Protein AF-A0AAW5NAY5-F1 (afdb_monomer_lite)

Sequence (308 aa):
MKKKIFYITAILAGATILTACSKDDLQENTLDAANSEIRFTGAIKKQSEILAATRSETLPNPDEYIVLNESNITFGTFYIWMDIEGNNSYFQQYDINHGEQGSLGVISENNSPGTPLNWKDKTSEHTFYAWTQPHVSNTAGSITGGVEMTQFPSQFGEQNNTPTNITFPQDITGTVTFGTNGETLLEQFIVTQKGPLTYDSWGQDVALYFERPISKITLEKVIHIDSNGVPDENIMSCTLDFPNMYKTATFKPANFGGNDPVLTGNEDSKGITWNWDKKITMLNQCMFSHFSLEMMAVLYRMIKDSLL

pLDDT: mean 72.67, std 21.47, range [28.2, 95.75]

Organism: NCBI:txid376804

Secondary structure (DSSP, 8-state):
--PPP-----------------TT--------STTPBPEEEEEEEPPPPS-------S---GGGEEEGGGSSS---PEEEEEEETTS--EEEEEEE-TTSTTEEEEPPBTTBPPPPPB-S-SSS-EEEEEEE--EEE-TTS-EEEEEEES---S-SS--SS---S--TTTT--EEEE-EEHHHH-GGG--EEEEEEE-HHHHTTEEEEEEB-SEEEEE-----EE-TTS-EE----EEEEEEEEEESEEEE-GGGTTSSS-SEEE-TTSEEEEEEEETT-GGGGEEEEEGGGHHHHHHHHHHHHHTT-

Foldseek 3Di:
DDDDDDDDDDDDDDDDDPPPVPPPPPDPPPPPLQFAFAKEAEKEFDDDPDDDDDDDPDDDDCVRIDGPLRDPDQLPKKKKWKDWVPDAIAIFIWHQDPPDGRITAGDDPPPHGAAGDGANHQPIWIKMKMKGWFFDADPVRHTDAAKAWPDDPPDHNPPPPDHPPDPPPVNTKIKHFWWFCVHHVLVSIKIFMDDRDGCNHPPRYDYTYIYRQKDKDFDQFDWDQDPVRDIDRPCFKDKDKDQAFARMWMARSVCHVHPDRRTHGDRVGGMYIQIAGNVDRSSRMTMGGPVCVVVVVVVVVVVVVVVD

Structure (mmCIF, N/CA/C/O backbone):
data_AF-A0AAW5NAY5-F1
#
_entry.id   AF-A0AAW5NAY5-F1
#
loop_
_atom_site.group_PDB
_atom_site.id
_atom_site.type_symbol
_atom_site.label_atom_id
_atom_site.label_alt_id
_atom_site.label_comp_id
_atom_site.label_asym_id
_atom_site.label_entity_id
_atom_site.label_seq_id
_atom_site.pdbx_PDB_ins_code
_atom_site.Cartn_x
_atom_site.Cartn_y
_atom_site.Cartn_z
_atom_site.occupancy
_atom_site.B_iso_or_equiv
_atom_site.auth_seq_id
_atom_site.auth_comp_id
_atom_site.auth_asym_id
_atom_site.auth_atom_id
_atom_site.pdbx_PDB_model_num
ATOM 1 N N . MET A 1 1 ? 37.921 -55.683 12.937 1.00 36.28 1 MET A N 1
ATOM 2 C CA . MET A 1 1 ? 36.663 -54.950 12.668 1.00 36.28 1 MET A CA 1
ATOM 3 C C . MET A 1 1 ? 35.795 -54.976 13.920 1.00 36.28 1 MET A C 1
ATOM 5 O O . MET A 1 1 ? 35.253 -56.021 14.252 1.00 36.28 1 MET A O 1
ATOM 9 N N . LYS A 1 2 ? 35.746 -53.872 14.677 1.00 29.91 2 LYS A N 1
ATOM 10 C CA . LYS A 1 2 ? 34.962 -53.757 15.917 1.00 29.91 2 LYS A CA 1
ATOM 11 C C . LYS A 1 2 ? 33.639 -53.053 15.601 1.00 29.91 2 LYS A C 1
ATOM 13 O O . LYS A 1 2 ? 33.650 -51.897 15.193 1.00 29.91 2 LYS A O 1
ATOM 18 N N . LYS A 1 3 ? 32.526 -53.773 15.763 1.00 34.16 3 LYS A N 1
ATOM 19 C CA . LYS A 1 3 ? 31.157 -53.245 15.687 1.00 34.16 3 LYS A CA 1
ATOM 20 C C . LYS A 1 3 ? 30.918 -52.330 16.892 1.00 34.16 3 LYS A C 1
ATOM 22 O O . LYS A 1 3 ? 31.146 -52.758 18.021 1.00 34.16 3 LYS A O 1
ATOM 27 N N . LYS A 1 4 ? 30.479 -51.091 16.660 1.00 36.62 4 LYS A N 1
ATOM 28 C CA . LYS A 1 4 ? 29.969 -50.213 17.719 1.00 36.62 4 LYS A CA 1
ATOM 29 C C . LYS A 1 4 ? 28.449 -50.357 17.789 1.00 36.62 4 LYS A C 1
ATOM 31 O O . LYS A 1 4 ? 27.745 -50.077 16.828 1.00 36.62 4 LYS A O 1
ATOM 36 N N . ILE A 1 5 ? 28.012 -50.856 18.935 1.00 41.31 5 ILE A N 1
ATOM 37 C CA . ILE A 1 5 ? 26.655 -50.837 19.485 1.00 41.31 5 ILE A CA 1
ATOM 38 C C . ILE A 1 5 ? 26.415 -49.439 20.063 1.00 41.31 5 ILE A C 1
ATOM 40 O O . ILE A 1 5 ? 27.336 -48.952 20.703 1.00 41.31 5 ILE A O 1
ATOM 44 N N . PHE A 1 6 ? 25.222 -48.852 19.896 1.00 32.66 6 PHE A N 1
ATOM 45 C CA . PHE A 1 6 ? 24.479 -48.166 20.972 1.00 32.66 6 PHE A CA 1
ATOM 46 C C . PHE A 1 6 ? 22.978 -48.018 20.609 1.00 32.66 6 PHE A C 1
ATOM 48 O O . PHE A 1 6 ? 22.623 -47.202 19.769 1.00 32.66 6 PHE A O 1
ATOM 55 N N . TYR A 1 7 ? 22.148 -48.885 21.221 1.00 33.47 7 TYR A N 1
ATOM 56 C CA . TYR A 1 7 ? 20.887 -48.604 21.953 1.00 33.47 7 TYR A CA 1
ATOM 57 C C . TYR A 1 7 ? 19.883 -47.599 21.328 1.00 33.47 7 TYR A C 1
ATOM 59 O O . TYR A 1 7 ? 20.160 -46.411 21.273 1.00 33.47 7 TYR A O 1
ATOM 67 N N . ILE A 1 8 ? 18.705 -47.981 20.801 1.00 35.94 8 ILE A N 1
ATOM 68 C CA . ILE A 1 8 ? 17.484 -48.476 21.492 1.00 35.94 8 ILE A CA 1
ATOM 69 C C . ILE A 1 8 ? 17.289 -47.806 22.863 1.00 35.94 8 ILE A C 1
ATOM 71 O O . ILE A 1 8 ? 18.015 -48.134 23.793 1.00 35.94 8 ILE A O 1
ATOM 75 N N . THR A 1 9 ? 16.308 -46.910 23.045 1.00 33.22 9 THR A N 1
ATOM 76 C CA . THR A 1 9 ? 14.927 -47.242 23.466 1.00 33.22 9 THR A CA 1
ATOM 77 C C . THR A 1 9 ? 14.045 -45.981 23.560 1.00 33.22 9 THR A C 1
ATOM 79 O O . THR A 1 9 ? 14.532 -44.938 23.978 1.00 33.22 9 THR A O 1
ATOM 82 N N . ALA A 1 10 ? 12.740 -46.178 23.306 1.00 30.67 10 ALA A N 1
ATOM 83 C CA . ALA A 1 10 ? 11.582 -45.537 23.955 1.00 30.67 10 ALA A CA 1
ATOM 84 C C . ALA A 1 10 ? 11.203 -44.086 23.571 1.00 30.67 10 ALA A C 1
ATOM 86 O O . ALA A 1 10 ? 12.052 -43.216 23.541 1.00 30.67 10 ALA A O 1
ATOM 87 N N . ILE A 1 11 ? 9.942 -43.706 23.330 1.00 36.31 11 ILE A N 1
ATOM 88 C CA . ILE A 1 11 ? 8.641 -44.388 23.387 1.00 36.31 11 ILE A CA 1
ATOM 89 C C . ILE A 1 11 ? 7.666 -43.632 22.466 1.00 36.31 11 ILE A C 1
ATOM 91 O O . ILE A 1 11 ? 7.667 -42.408 22.381 1.00 36.31 11 ILE A O 1
ATOM 95 N N . LEU A 1 12 ? 6.814 -44.416 21.817 1.00 36.59 12 LEU A N 1
ATOM 96 C CA . LEU A 1 12 ? 5.565 -44.044 21.172 1.00 36.59 12 LEU A CA 1
ATOM 97 C C . LEU A 1 12 ? 4.550 -43.563 22.234 1.00 36.59 12 LEU A C 1
ATOM 99 O O . LEU A 1 12 ? 4.067 -44.394 22.996 1.00 36.59 12 LEU A O 1
ATOM 103 N N . ALA A 1 13 ? 4.214 -42.272 22.294 1.00 30.33 13 ALA A N 1
ATOM 104 C CA . ALA A 1 13 ? 2.989 -41.768 22.934 1.00 30.33 13 ALA A CA 1
ATOM 105 C C . ALA A 1 13 ? 2.780 -40.282 22.599 1.00 30.33 13 ALA A C 1
ATOM 107 O O . ALA A 1 13 ? 3.694 -39.486 22.784 1.00 30.33 13 ALA A O 1
ATOM 108 N N . GLY A 1 14 ? 1.573 -39.910 22.165 1.00 30.84 14 GLY A N 1
ATOM 109 C CA . GLY A 1 14 ? 1.135 -38.510 22.154 1.00 30.84 14 GLY A CA 1
ATOM 110 C C . GLY A 1 14 ? 0.608 -37.999 20.820 1.00 30.84 14 GLY A C 1
ATOM 111 O O . GLY A 1 14 ? 1.133 -37.038 20.272 1.00 30.84 14 GLY A O 1
ATOM 112 N N . ALA A 1 15 ? -0.465 -38.612 20.322 1.00 35.59 15 ALA A N 1
ATOM 113 C CA . ALA A 1 15 ? -1.449 -37.859 19.558 1.00 35.59 15 ALA A CA 1
ATOM 114 C C . ALA A 1 15 ? -1.964 -36.678 20.410 1.00 35.59 15 ALA A C 1
ATOM 116 O O . ALA A 1 15 ? -2.045 -36.788 21.632 1.00 35.59 15 ALA A O 1
ATOM 117 N N . THR A 1 16 ? -2.329 -35.590 19.729 1.00 36.81 16 THR A N 1
ATOM 118 C CA . THR A 1 16 ? -3.144 -34.464 20.218 1.00 36.81 16 THR A CA 1
ATOM 119 C C . THR A 1 16 ? -2.622 -33.701 21.436 1.00 36.81 16 THR A C 1
ATOM 121 O O . THR A 1 16 ? -2.972 -34.013 22.568 1.00 36.81 16 THR A O 1
ATOM 124 N N . ILE A 1 17 ? -1.936 -32.586 21.177 1.00 39.19 17 ILE A N 1
ATOM 125 C CA . ILE A 1 17 ? -2.149 -31.360 21.955 1.00 39.19 17 ILE A CA 1
ATOM 126 C C . ILE A 1 17 ? -2.283 -30.197 20.961 1.00 39.19 17 ILE A C 1
ATOM 128 O O . ILE A 1 17 ? -1.417 -29.342 20.830 1.00 39.19 17 ILE A O 1
ATOM 132 N N . LEU A 1 18 ? -3.395 -30.192 20.220 1.00 32.34 18 LEU A N 1
ATOM 133 C CA . LEU A 1 18 ? -4.089 -28.931 19.992 1.00 32.34 18 LEU A CA 1
ATOM 134 C C . LEU A 1 18 ? -4.677 -28.588 21.361 1.00 32.34 18 LEU A C 1
ATOM 136 O O . LEU A 1 18 ? -5.711 -29.140 21.736 1.00 32.34 18 LEU A O 1
ATOM 140 N N . THR A 1 19 ? -4.005 -27.749 22.146 1.00 33.50 19 THR A N 1
ATOM 141 C CA . THR A 1 19 ? -4.721 -27.019 23.188 1.00 33.50 19 THR A CA 1
ATOM 142 C C . THR A 1 19 ? -5.665 -26.083 22.452 1.00 33.50 19 THR A C 1
ATOM 144 O O . THR A 1 19 ? -5.309 -24.969 22.079 1.00 33.50 19 THR A O 1
ATOM 147 N N . ALA A 1 20 ? -6.884 -26.564 22.219 1.00 30.84 20 ALA A N 1
ATOM 148 C CA . ALA A 1 20 ? -8.032 -25.699 22.361 1.00 30.84 20 ALA A CA 1
ATOM 149 C C . ALA A 1 20 ? -7.841 -24.986 23.704 1.00 30.84 20 ALA A C 1
ATOM 151 O O . ALA A 1 20 ? -7.797 -25.655 24.738 1.00 30.84 20 ALA A O 1
ATOM 152 N N . CYS A 1 21 ? -7.638 -23.666 23.692 1.00 33.28 21 CYS A N 1
ATOM 153 C CA . CYS A 1 21 ? -7.839 -22.885 24.903 1.00 33.28 21 CYS A CA 1
ATOM 154 C C . CYS A 1 21 ? -9.267 -23.188 25.353 1.00 33.28 21 CYS A C 1
ATOM 156 O O . CYS A 1 21 ? -10.236 -22.830 24.679 1.00 33.28 21 CYS A O 1
ATOM 158 N N . SER A 1 22 ? -9.380 -23.952 26.437 1.00 33.22 22 SER A N 1
ATOM 159 C CA . SER A 1 22 ? -10.634 -24.178 27.127 1.00 33.22 22 SER A CA 1
ATOM 160 C C . SER A 1 22 ? -11.213 -22.822 27.483 1.00 33.22 22 SER A C 1
ATOM 162 O O . SER A 1 22 ? -10.522 -21.947 28.003 1.00 33.22 22 SER A O 1
ATOM 164 N N . LYS A 1 23 ? -12.504 -22.669 27.208 1.00 38.91 23 LYS A N 1
ATOM 165 C CA . LYS A 1 23 ? -13.304 -21.461 27.422 1.00 38.91 23 LYS A CA 1
ATOM 166 C C . LYS A 1 23 ? -13.457 -21.062 28.905 1.00 38.91 23 LYS A C 1
ATOM 168 O O . LYS A 1 23 ? -14.230 -20.160 29.193 1.00 38.91 23 LYS A O 1
ATOM 173 N N . ASP A 1 24 ? -12.706 -21.696 29.807 1.00 36.84 24 ASP A N 1
ATOM 174 C CA . ASP A 1 24 ? -12.907 -21.657 31.257 1.00 36.84 24 ASP A CA 1
ATOM 175 C C . ASP A 1 24 ? -11.695 -21.129 32.056 1.00 36.84 24 ASP A C 1
ATOM 177 O O . ASP A 1 24 ? -11.758 -21.103 33.280 1.00 36.84 24 ASP A O 1
ATOM 181 N N . ASP A 1 25 ? -10.627 -20.642 31.405 1.00 31.36 25 ASP A N 1
ATOM 182 C CA . ASP A 1 25 ? -9.489 -19.981 32.092 1.00 31.36 25 ASP A CA 1
ATOM 183 C C . ASP A 1 25 ? -9.481 -18.444 31.956 1.00 31.36 25 ASP A C 1
ATOM 185 O O . ASP A 1 25 ? -8.522 -17.771 32.341 1.00 31.36 25 ASP A O 1
ATOM 189 N N . LEU A 1 26 ? -10.577 -17.849 31.472 1.00 34.16 26 LEU A N 1
ATOM 190 C CA . LEU A 1 26 ? -10.802 -16.410 31.613 1.00 34.16 26 LEU A CA 1
ATOM 191 C C . LEU A 1 26 ? -11.217 -16.120 33.059 1.00 34.16 26 LEU A C 1
ATOM 193 O O . LEU A 1 26 ? -12.399 -15.982 33.368 1.00 34.16 26 LEU A O 1
ATOM 197 N N . GLN A 1 27 ? -10.235 -16.022 33.960 1.00 31.92 27 GLN A N 1
ATOM 198 C CA . GLN A 1 27 ? -10.435 -15.274 35.197 1.00 31.92 27 GLN A CA 1
ATOM 199 C C . GLN A 1 27 ? -10.966 -13.887 34.825 1.00 31.92 27 GLN A C 1
ATOM 201 O O . GLN A 1 27 ? -10.295 -13.128 34.121 1.00 31.92 27 GLN A O 1
ATOM 206 N N . GLU A 1 28 ? -12.174 -13.583 35.305 1.00 34.81 28 GLU A N 1
ATOM 207 C CA . GLU A 1 28 ? -12.784 -12.256 35.336 1.00 34.81 28 GLU A CA 1
ATOM 208 C C . GLU A 1 28 ? -11.864 -11.274 36.077 1.00 34.81 28 GLU A C 1
ATOM 210 O O . GLU A 1 28 ? -12.060 -10.946 37.242 1.00 34.81 28 GLU A O 1
ATOM 215 N N . ASN A 1 29 ? -10.850 -10.767 35.389 1.00 34.03 29 ASN A N 1
ATOM 216 C CA . ASN A 1 29 ? -10.389 -9.412 35.611 1.00 34.03 29 ASN A CA 1
ATOM 217 C C . ASN A 1 29 ? -11.131 -8.565 34.586 1.00 34.03 29 ASN A C 1
ATOM 219 O O . ASN A 1 29 ? -10.664 -8.362 33.468 1.00 34.03 29 ASN A O 1
ATOM 223 N N . THR A 1 30 ? -12.332 -8.120 34.955 1.00 39.25 30 THR A N 1
ATOM 224 C CA . THR A 1 30 ? -13.101 -7.120 34.213 1.00 39.25 30 THR A CA 1
ATOM 225 C C . THR A 1 30 ? -12.353 -5.785 34.245 1.00 39.25 30 THR A C 1
ATOM 227 O O . THR A 1 30 ? -12.698 -4.877 34.999 1.00 39.25 30 THR A O 1
ATOM 230 N N . LEU A 1 31 ? -11.301 -5.670 33.433 1.00 43.84 31 LEU A N 1
ATOM 231 C CA . LEU A 1 31 ? -11.027 -4.423 32.738 1.00 43.84 31 LEU A CA 1
ATOM 232 C C . LEU A 1 31 ? -12.245 -4.183 31.853 1.00 43.84 31 LEU A C 1
ATOM 234 O O . LEU A 1 31 ? -12.651 -5.069 31.098 1.00 43.84 31 LEU A O 1
ATOM 238 N N . ASP A 1 32 ? -12.879 -3.034 32.042 1.00 49.59 32 ASP A N 1
ATOM 239 C CA . ASP A 1 32 ? -14.022 -2.597 31.255 1.00 49.59 32 ASP A CA 1
ATOM 240 C C . ASP A 1 32 ? -13.646 -2.735 29.770 1.00 49.59 32 ASP A C 1
ATOM 242 O O . ASP A 1 32 ? -12.737 -2.068 29.284 1.00 49.59 32 ASP A O 1
ATOM 246 N N . ALA A 1 33 ? -14.228 -3.713 29.070 1.00 52.94 33 ALA A N 1
ATOM 247 C CA . ALA A 1 33 ? -13.820 -4.044 27.700 1.00 52.94 33 ALA A CA 1
ATOM 248 C C . ALA A 1 33 ? -14.196 -2.933 26.705 1.00 52.94 33 ALA A C 1
ATOM 250 O O . ALA A 1 33 ? -13.676 -2.896 25.589 1.00 52.94 33 ALA A O 1
ATOM 251 N N . ALA A 1 34 ? -15.078 -2.021 27.128 1.00 53.59 34 ALA A N 1
ATOM 252 C CA . ALA A 1 34 ? -15.247 -0.721 26.511 1.00 53.59 34 ALA A CA 1
ATOM 253 C C . ALA A 1 34 ? -13.931 0.056 26.666 1.00 53.59 34 ALA A C 1
ATOM 255 O O . ALA A 1 34 ? -13.563 0.435 27.776 1.00 53.59 34 ALA A O 1
ATOM 256 N N . ASN A 1 35 ? -13.237 0.301 25.552 1.00 64.62 35 ASN A N 1
ATOM 257 C CA . ASN A 1 35 ? -11.948 1.001 25.452 1.00 64.62 35 ASN A CA 1
ATOM 258 C C . ASN A 1 35 ? -10.681 0.151 25.649 1.00 64.62 35 ASN A C 1
ATOM 260 O O . ASN A 1 35 ? -9.623 0.706 25.945 1.00 64.62 35 ASN A O 1
ATOM 264 N N . SER A 1 36 ? -10.739 -1.170 25.460 1.00 82.81 36 SER A N 1
ATOM 265 C CA . SER A 1 36 ? -9.495 -1.953 25.394 1.00 82.81 36 SER A CA 1
ATOM 266 C C . SER A 1 36 ? -8.743 -1.722 24.076 1.00 82.81 36 SER A C 1
ATOM 268 O O . SER A 1 36 ? -9.361 -1.604 23.018 1.00 82.81 36 SER A O 1
ATOM 270 N N . GLU A 1 37 ? -7.412 -1.666 24.149 1.00 87.69 37 GLU A N 1
ATOM 271 C CA . GLU A 1 37 ? -6.525 -1.489 22.993 1.00 87.69 37 GLU A CA 1
ATOM 272 C C . GLU A 1 37 ? -6.646 -2.641 21.990 1.00 87.69 37 GLU A C 1
ATOM 274 O O . GLU A 1 37 ? -6.706 -3.816 22.367 1.00 87.69 37 GLU A O 1
ATOM 279 N N . ILE A 1 38 ? -6.643 -2.288 20.704 1.00 89.88 38 ILE A N 1
ATOM 280 C CA . ILE A 1 38 ? -6.546 -3.229 19.591 1.00 89.88 38 ILE A CA 1
ATOM 281 C C . ILE A 1 38 ? -5.070 -3.445 19.261 1.00 89.88 38 ILE A C 1
ATOM 283 O O . ILE A 1 38 ? -4.342 -2.499 18.962 1.00 89.88 38 ILE A O 1
ATOM 287 N N . ARG A 1 39 ? -4.637 -4.705 19.260 1.00 90.44 39 ARG A N 1
ATOM 288 C CA . ARG A 1 39 ? -3.270 -5.111 18.930 1.00 90.44 39 ARG A CA 1
ATOM 289 C C . ARG A 1 39 ? -3.213 -5.621 17.505 1.00 90.44 39 ARG A C 1
ATOM 291 O O . ARG A 1 39 ? -3.761 -6.676 17.189 1.00 90.44 39 ARG A O 1
ATOM 298 N N . PHE A 1 40 ? -2.540 -4.879 16.635 1.00 92.25 40 PHE A N 1
ATOM 299 C CA . PHE A 1 40 ? -2.409 -5.268 15.239 1.00 92.25 40 PHE A CA 1
ATOM 300 C C . PHE A 1 40 ? -1.151 -6.100 15.009 1.00 92.25 40 PHE A C 1
ATOM 302 O O . PHE A 1 40 ? -0.049 -5.729 15.410 1.00 92.25 40 PHE A O 1
ATOM 309 N N . THR A 1 41 ? -1.317 -7.202 14.287 1.00 91.44 41 THR A N 1
ATOM 310 C CA . THR A 1 41 ? -0.211 -7.944 13.675 1.00 91.44 41 THR A CA 1
ATOM 311 C C . THR A 1 41 ? -0.411 -7.970 12.172 1.00 91.44 41 THR A C 1
ATOM 313 O O . THR A 1 41 ? -1.544 -7.940 11.692 1.00 91.44 41 THR A O 1
ATOM 316 N N . GLY A 1 42 ? 0.674 -8.009 11.405 1.00 88.44 42 GLY A N 1
ATOM 317 C CA . GLY A 1 42 ? 0.601 -7.976 9.953 1.00 88.44 42 GLY A CA 1
ATOM 318 C C . GLY A 1 42 ? 1.433 -9.049 9.266 1.00 88.44 42 GLY A C 1
ATOM 319 O O . GLY A 1 42 ? 2.549 -9.380 9.678 1.00 88.44 42 GLY A O 1
ATOM 320 N N . ALA A 1 43 ? 0.909 -9.530 8.143 1.00 88.31 43 ALA A N 1
ATOM 321 C CA . ALA A 1 43 ? 1.625 -10.358 7.185 1.00 88.31 43 ALA A CA 1
ATOM 322 C C . ALA A 1 43 ? 1.283 -9.929 5.754 1.00 88.31 43 ALA A C 1
ATOM 324 O O . ALA A 1 43 ? 0.194 -9.424 5.493 1.00 88.31 43 ALA A O 1
ATOM 325 N N . ILE A 1 44 ? 2.199 -10.140 4.815 1.00 89.12 44 ILE A N 1
ATOM 326 C CA . ILE A 1 44 ? 2.042 -9.785 3.405 1.00 89.12 44 ILE A CA 1
ATOM 327 C C . ILE A 1 44 ? 2.038 -11.026 2.521 1.00 89.12 44 ILE A C 1
ATOM 329 O O . ILE A 1 44 ? 2.850 -11.934 2.698 1.00 89.12 44 ILE A O 1
ATOM 333 N N . LYS A 1 45 ? 1.141 -11.054 1.537 1.00 87.75 45 LYS A N 1
ATOM 334 C CA . LYS A 1 45 ? 1.064 -12.136 0.558 1.00 87.75 45 LYS A CA 1
ATOM 335 C C . LYS A 1 45 ? 2.348 -12.223 -0.270 1.00 87.75 45 LYS A C 1
ATOM 337 O O . LYS A 1 45 ? 2.845 -11.215 -0.792 1.00 87.75 45 LYS A O 1
ATOM 342 N N . LYS A 1 46 ? 2.874 -13.438 -0.414 1.00 81.50 46 LYS A N 1
ATOM 343 C CA . LYS A 1 46 ? 4.004 -13.769 -1.286 1.00 81.50 46 LYS A CA 1
ATOM 344 C C . LYS A 1 46 ? 3.648 -13.399 -2.724 1.00 81.50 46 LYS A C 1
ATOM 346 O O . LYS A 1 46 ? 2.547 -13.671 -3.199 1.00 81.50 46 LYS A O 1
ATOM 351 N N . GLN A 1 47 ? 4.586 -12.770 -3.428 1.00 66.62 47 GLN A N 1
ATOM 352 C CA . GLN A 1 47 ? 4.420 -12.516 -4.856 1.00 66.62 47 GLN A CA 1
ATOM 353 C C . GLN A 1 47 ? 4.459 -13.861 -5.585 1.00 66.62 47 GLN A C 1
ATOM 355 O O . GLN A 1 47 ? 5.447 -14.585 -5.495 1.00 66.62 47 GLN A O 1
ATOM 360 N N . SER A 1 48 ? 3.375 -14.209 -6.274 1.00 55.91 48 SER A N 1
ATOM 361 C CA . SER A 1 48 ? 3.376 -15.343 -7.196 1.00 55.91 48 SER A CA 1
ATOM 362 C C . SER A 1 48 ? 3.928 -14.862 -8.536 1.00 55.91 48 SER A C 1
ATOM 364 O O . SER A 1 48 ? 3.377 -13.934 -9.129 1.00 55.91 48 SER A O 1
ATOM 366 N N . GLU A 1 49 ? 5.017 -15.467 -9.012 1.00 46.03 49 GLU A N 1
ATOM 367 C CA . GLU A 1 49 ? 5.399 -15.380 -10.425 1.00 46.03 49 GLU A CA 1
ATOM 368 C C . GLU A 1 49 ? 4.212 -15.911 -11.244 1.00 46.03 49 GLU A C 1
ATOM 370 O O . GLU A 1 49 ? 3.647 -16.949 -10.907 1.00 46.03 49 GLU A O 1
ATOM 375 N N . ILE A 1 50 ? 3.743 -15.159 -12.241 1.00 39.62 50 ILE A N 1
ATOM 376 C CA . ILE A 1 50 ? 2.440 -15.384 -12.886 1.00 39.62 50 ILE A CA 1
ATOM 377 C C . ILE A 1 50 ? 2.273 -16.842 -13.357 1.00 39.62 50 ILE A C 1
ATOM 379 O O . ILE A 1 50 ? 2.822 -17.252 -14.376 1.00 39.62 50 ILE A O 1
ATOM 383 N N . LEU A 1 51 ? 1.384 -17.575 -12.691 1.00 32.41 51 LEU A N 1
ATOM 384 C CA . LEU A 1 51 ? 0.404 -18.434 -13.344 1.00 32.41 51 LEU A CA 1
ATOM 385 C C . LEU A 1 51 ? -0.952 -17.884 -12.913 1.00 32.41 51 LEU A C 1
ATOM 387 O O . LEU A 1 51 ? -1.222 -17.788 -11.719 1.00 32.41 51 LEU A O 1
ATOM 391 N N . ALA A 1 52 ? -1.753 -17.436 -13.880 1.00 32.94 52 ALA A N 1
ATOM 392 C CA . ALA A 1 52 ? -3.071 -16.857 -13.649 1.00 32.94 52 ALA A CA 1
ATOM 393 C C . ALA A 1 52 ? -3.873 -17.721 -12.661 1.00 32.94 52 ALA A C 1
ATOM 395 O O . ALA A 1 52 ? -4.242 -18.850 -12.983 1.00 32.94 52 ALA A O 1
ATOM 396 N N . ALA A 1 53 ? -4.112 -17.200 -11.458 1.00 29.12 53 ALA A N 1
ATOM 397 C CA . ALA A 1 53 ? -4.855 -17.894 -10.422 1.00 29.12 53 ALA A CA 1
ATOM 398 C C . ALA A 1 53 ? -5.981 -16.993 -9.915 1.00 29.12 53 ALA A C 1
ATOM 400 O O . ALA A 1 53 ? -5.772 -15.903 -9.385 1.00 29.12 53 ALA A O 1
ATOM 401 N N . THR A 1 54 ? -7.192 -17.485 -10.141 1.00 28.20 54 THR A N 1
ATOM 402 C CA . THR A 1 54 ? -8.471 -17.018 -9.616 1.00 28.20 54 THR A CA 1
ATOM 403 C C . THR A 1 54 ? -8.456 -16.913 -8.090 1.00 28.20 54 THR A C 1
ATOM 405 O O . THR A 1 54 ? -7.996 -17.821 -7.399 1.00 28.20 54 THR A O 1
ATOM 408 N N . ARG A 1 55 ? -9.001 -15.805 -7.579 1.00 36.47 55 ARG A N 1
ATOM 409 C CA . ARG A 1 55 ? -9.206 -15.509 -6.154 1.00 36.47 55 ARG A CA 1
ATOM 410 C C . ARG A 1 55 ? -10.128 -16.578 -5.533 1.00 36.47 55 ARG A C 1
ATOM 412 O O . ARG A 1 55 ? -11.229 -16.780 -6.035 1.00 36.47 55 ARG A O 1
ATOM 419 N N . SER A 1 56 ? -9.678 -17.264 -4.479 1.00 34.00 56 SER A N 1
ATOM 420 C CA . SER A 1 56 ? -10.480 -18.217 -3.690 1.00 34.00 56 SER A CA 1
ATOM 421 C C . SER A 1 56 ? -10.801 -17.612 -2.323 1.00 34.00 56 SER A C 1
ATOM 423 O O . SER A 1 56 ? -9.892 -17.166 -1.626 1.00 34.00 56 SER A O 1
ATOM 425 N N . GLU A 1 57 ? -12.079 -17.612 -1.937 1.00 35.59 57 GLU A N 1
ATOM 426 C CA . GLU A 1 57 ? -12.609 -17.129 -0.648 1.00 35.59 57 GLU A CA 1
ATOM 427 C C . GLU A 1 57 ? -12.439 -18.158 0.485 1.00 35.59 57 GLU A C 1
ATOM 429 O O . GLU A 1 57 ? -13.371 -18.508 1.207 1.00 35.59 57 GLU A O 1
ATOM 434 N N . THR A 1 58 ? -11.232 -18.684 0.650 1.00 40.09 58 THR A N 1
ATOM 435 C CA . THR A 1 58 ? -10.889 -19.563 1.775 1.00 40.09 58 THR A CA 1
ATOM 436 C C . THR A 1 58 ? -9.862 -18.871 2.655 1.00 40.09 58 THR A C 1
ATOM 438 O O . THR A 1 58 ? -9.039 -18.116 2.140 1.00 40.09 58 THR A O 1
ATOM 441 N N . LEU A 1 59 ? -9.927 -19.113 3.973 1.00 47.94 59 LEU A N 1
ATOM 442 C CA . LEU A 1 59 ? -8.968 -18.615 4.969 1.00 47.94 59 LEU A CA 1
ATOM 443 C C . LEU A 1 59 ? -7.540 -18.587 4.391 1.00 47.94 59 LEU A C 1
ATOM 445 O O . LEU A 1 59 ? -7.139 -19.587 3.787 1.00 47.94 59 LEU A O 1
ATOM 449 N N . PRO A 1 60 ? -6.790 -17.478 4.550 1.00 56.97 60 PRO A N 1
ATOM 450 C CA . PRO A 1 60 ? -5.478 -17.335 3.937 1.00 56.97 60 PRO A CA 1
ATOM 451 C C . PRO A 1 60 ? -4.590 -18.504 4.356 1.00 56.97 60 PRO A C 1
ATOM 453 O O . PRO A 1 60 ? -4.389 -18.744 5.548 1.00 56.97 60 PRO A O 1
ATOM 456 N N . ASN A 1 61 ? -4.087 -19.253 3.374 1.00 63.53 61 ASN A N 1
ATOM 457 C CA . ASN A 1 61 ? -3.126 -20.312 3.630 1.00 63.53 61 ASN A CA 1
ATOM 458 C C . ASN A 1 61 ? -1.862 -19.654 4.212 1.00 63.53 61 ASN A C 1
ATOM 460 O O . ASN A 1 61 ? -1.265 -18.823 3.526 1.00 63.53 61 ASN A O 1
ATOM 464 N N . PRO A 1 62 ? -1.443 -19.970 5.451 1.00 61.50 62 PRO A N 1
ATOM 465 C CA . PRO A 1 62 ? -0.301 -19.309 6.082 1.00 61.50 62 PRO A CA 1
ATOM 466 C C . PRO A 1 62 ? 0.990 -19.447 5.263 1.00 61.50 62 PRO A C 1
ATOM 468 O O . PRO A 1 62 ? 1.821 -18.543 5.280 1.00 61.50 62 PRO A O 1
ATOM 471 N N . ASP A 1 63 ? 1.120 -20.509 4.462 1.00 73.00 63 ASP A N 1
ATOM 472 C CA . ASP A 1 63 ? 2.263 -20.710 3.568 1.00 73.00 63 ASP A CA 1
ATOM 473 C C . ASP A 1 63 ? 2.330 -19.688 2.420 1.00 73.00 63 ASP A C 1
ATOM 475 O O . ASP A 1 63 ? 3.378 -19.542 1.787 1.00 73.00 63 ASP A O 1
ATOM 479 N N . GLU A 1 64 ? 1.254 -18.948 2.149 1.00 81.25 64 GLU A N 1
ATOM 480 C CA . GLU A 1 64 ? 1.197 -17.897 1.126 1.00 81.25 64 GLU A CA 1
ATOM 481 C C . GLU A 1 64 ? 1.603 -16.519 1.654 1.00 81.25 64 GLU A C 1
ATOM 483 O O . GLU A 1 64 ? 1.701 -15.581 0.866 1.00 81.25 64 GLU A O 1
ATOM 488 N N . TYR A 1 65 ? 1.873 -16.375 2.953 1.00 83.25 65 TYR A N 1
ATOM 489 C CA . TYR A 1 65 ? 2.177 -15.088 3.576 1.00 83.25 65 TYR A CA 1
ATOM 490 C C . TYR A 1 65 ? 3.574 -15.074 4.207 1.00 83.25 65 TYR A C 1
ATOM 492 O O . TYR A 1 65 ? 4.151 -16.108 4.540 1.00 83.25 65 TYR A O 1
ATOM 500 N N . ILE A 1 66 ? 4.146 -13.878 4.317 1.00 84.19 66 ILE A N 1
ATOM 501 C CA . ILE A 1 66 ? 5.384 -13.589 5.047 1.00 84.19 66 ILE A CA 1
ATOM 502 C C . ILE A 1 66 ? 5.021 -12.574 6.126 1.00 84.19 66 ILE A C 1
ATOM 504 O O . ILE A 1 66 ? 4.382 -11.565 5.825 1.00 84.19 66 ILE A O 1
ATOM 508 N N . VAL A 1 67 ? 5.401 -12.824 7.375 1.00 86.56 67 VAL A N 1
ATOM 509 C CA . VAL A 1 67 ? 5.175 -11.869 8.469 1.00 86.56 67 VAL A CA 1
ATOM 510 C C . VAL A 1 67 ? 5.948 -10.577 8.176 1.00 86.56 67 VAL A C 1
ATOM 512 O O . VAL A 1 67 ? 7.057 -10.629 7.646 1.00 86.56 67 VAL A O 1
ATOM 515 N N . LEU A 1 68 ? 5.379 -9.403 8.475 1.00 85.50 68 LEU A N 1
ATOM 516 C CA . LEU A 1 68 ? 5.945 -8.120 8.021 1.00 85.50 68 LEU A CA 1
ATOM 517 C C . LEU A 1 68 ? 7.420 -7.917 8.408 1.00 85.50 68 LEU A C 1
ATOM 519 O O . LEU A 1 68 ? 8.196 -7.422 7.596 1.00 85.50 68 LEU A O 1
ATOM 523 N N . ASN A 1 69 ? 7.820 -8.338 9.609 1.00 82.31 69 ASN A N 1
ATOM 524 C CA . ASN A 1 69 ? 9.193 -8.204 10.106 1.00 82.31 69 ASN A CA 1
ATOM 525 C C . ASN A 1 69 ? 10.180 -9.250 9.542 1.00 82.31 69 ASN A C 1
ATOM 527 O O . ASN A 1 69 ? 11.384 -9.117 9.745 1.00 82.31 69 ASN A O 1
ATOM 531 N N . GLU A 1 70 ? 9.688 -10.271 8.838 1.00 84.00 70 GLU A N 1
ATOM 532 C CA . GLU A 1 70 ? 10.495 -11.265 8.117 1.00 84.00 70 GLU A CA 1
ATOM 533 C C . GLU A 1 70 ? 10.693 -10.885 6.639 1.00 84.00 70 GLU A C 1
ATOM 535 O O . GLU A 1 70 ? 11.474 -11.515 5.922 1.00 84.00 70 GLU A O 1
ATOM 540 N N . SER A 1 71 ? 9.999 -9.847 6.161 1.00 80.44 71 SER A N 1
ATOM 541 C CA . SER A 1 71 ? 10.189 -9.312 4.816 1.00 80.44 71 SER A CA 1
ATOM 542 C C . SER A 1 71 ? 11.507 -8.541 4.703 1.00 80.44 71 SER A C 1
ATOM 544 O O . SER A 1 71 ? 11.945 -7.866 5.629 1.00 80.44 71 SER A O 1
ATOM 546 N N . ASN A 1 72 ? 12.122 -8.575 3.522 1.00 81.81 72 ASN A N 1
ATOM 547 C CA . ASN A 1 72 ? 13.281 -7.748 3.181 1.00 81.81 72 ASN A CA 1
ATOM 548 C C . ASN A 1 72 ? 12.905 -6.320 2.734 1.00 81.81 72 ASN A C 1
ATOM 550 O O . ASN A 1 72 ? 13.776 -5.580 2.279 1.00 81.81 72 ASN A O 1
ATOM 554 N N . ILE A 1 73 ? 11.625 -5.948 2.815 1.00 83.75 73 ILE A N 1
ATOM 555 C CA . ILE A 1 73 ? 11.099 -4.651 2.385 1.00 83.75 73 ILE A CA 1
ATOM 556 C C . ILE A 1 73 ? 10.758 -3.813 3.617 1.00 83.75 73 ILE A C 1
ATOM 558 O O . ILE A 1 73 ? 10.024 -4.252 4.498 1.00 83.75 73 ILE A O 1
ATOM 562 N N . THR A 1 74 ? 11.244 -2.575 3.648 1.00 88.88 74 THR A N 1
ATOM 563 C CA . THR A 1 74 ? 10.812 -1.569 4.624 1.00 88.88 74 THR A CA 1
ATOM 564 C C . THR A 1 74 ? 9.532 -0.911 4.123 1.00 88.88 74 THR A C 1
ATOM 566 O O . THR A 1 74 ? 9.570 -0.173 3.146 1.00 88.88 74 THR A O 1
ATOM 569 N N . PHE A 1 75 ? 8.404 -1.190 4.772 1.00 90.00 75 PHE A N 1
ATOM 570 C CA . PHE A 1 75 ? 7.084 -0.706 4.346 1.00 90.00 75 PHE A CA 1
ATOM 571 C C . PHE A 1 75 ? 6.758 0.728 4.794 1.00 90.00 75 PHE A C 1
ATOM 573 O O . PHE A 1 75 ? 5.862 1.352 4.226 1.00 90.00 75 PHE A O 1
ATOM 580 N N . GLY A 1 76 ? 7.491 1.253 5.779 1.00 91.38 76 GLY A N 1
ATOM 581 C CA . GLY A 1 76 ? 7.239 2.569 6.362 1.00 91.38 76 GLY A CA 1
ATOM 582 C C . GLY A 1 76 ? 5.946 2.601 7.179 1.00 91.38 76 GLY A C 1
ATOM 583 O O . GLY A 1 76 ? 5.564 1.610 7.795 1.00 91.38 76 GLY A O 1
ATOM 584 N N . THR A 1 77 ? 5.271 3.750 7.176 1.00 93.25 77 THR A N 1
ATOM 585 C CA . THR A 1 77 ? 4.063 3.981 7.975 1.00 93.25 77 THR A CA 1
ATOM 586 C C . THR A 1 77 ? 2.849 3.228 7.436 1.00 93.25 77 THR A C 1
ATOM 588 O O . THR A 1 77 ? 2.484 3.343 6.262 1.00 93.25 77 THR A O 1
ATOM 591 N N . PHE A 1 78 ? 2.172 2.530 8.342 1.00 94.25 78 PHE A N 1
ATOM 592 C CA . PHE A 1 78 ? 0.875 1.903 8.141 1.00 94.25 78 PHE A CA 1
ATOM 593 C C . PHE A 1 78 ? -0.216 2.852 8.614 1.00 94.25 78 PHE A C 1
ATOM 595 O O . PHE A 1 78 ? -0.246 3.276 9.765 1.00 94.25 78 PHE A O 1
ATOM 602 N N . TYR A 1 79 ? -1.143 3.164 7.728 1.00 92.38 79 TYR A N 1
ATOM 603 C CA . TYR A 1 79 ? -2.311 3.974 8.020 1.00 92.38 79 TYR A CA 1
ATOM 604 C C . TYR A 1 79 ? -3.485 3.035 8.230 1.00 92.38 79 TYR A C 1
ATOM 606 O O . TYR A 1 79 ? -3.816 2.288 7.313 1.00 92.38 79 TYR A O 1
ATOM 614 N N . ILE A 1 80 ? -4.089 3.047 9.416 1.00 92.56 80 ILE A N 1
ATOM 615 C CA . ILE A 1 80 ? -5.204 2.167 9.768 1.00 92.56 80 ILE A CA 1
ATOM 616 C C . ILE A 1 80 ? -6.434 3.019 10.051 1.00 92.56 80 ILE A C 1
ATOM 618 O O . ILE A 1 80 ? -6.457 3.831 10.978 1.00 92.56 80 ILE A O 1
ATOM 622 N N . TRP A 1 81 ? -7.465 2.803 9.245 1.00 89.25 81 TRP A N 1
ATOM 623 C CA . TRP A 1 81 ? -8.802 3.331 9.448 1.00 89.25 81 TRP A CA 1
ATOM 624 C C . TRP A 1 81 ? -9.697 2.253 10.046 1.00 89.25 81 TRP A C 1
ATOM 626 O O . TRP A 1 81 ? -9.736 1.129 9.552 1.00 89.25 81 TRP A O 1
ATOM 636 N N . MET A 1 82 ? -10.398 2.605 11.115 1.00 89.06 82 MET A N 1
ATOM 637 C CA . MET A 1 82 ? -11.349 1.757 11.815 1.00 89.06 82 MET A CA 1
ATOM 638 C C . MET A 1 82 ? -12.744 2.331 11.630 1.00 89.06 82 MET A C 1
ATOM 640 O O . MET A 1 82 ? -13.068 3.371 12.203 1.00 89.06 82 MET A O 1
ATOM 644 N N . ASP A 1 83 ? -13.557 1.628 10.857 1.00 87.25 83 ASP A N 1
ATOM 6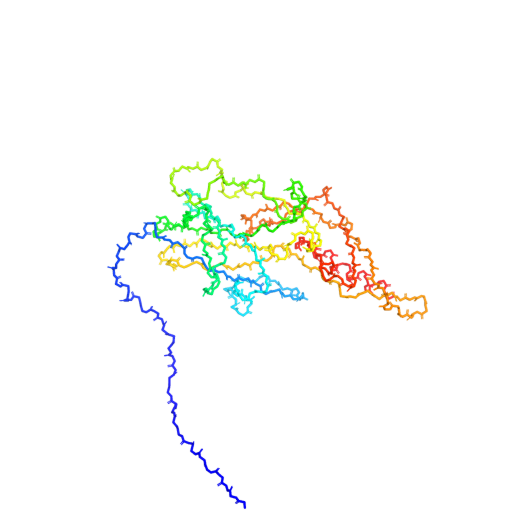45 C CA . ASP A 1 83 ? -14.990 1.840 10.786 1.00 87.25 83 ASP A CA 1
ATOM 646 C C . ASP A 1 83 ? -15.695 1.158 11.942 1.00 87.25 83 ASP A C 1
ATOM 648 O O . ASP A 1 83 ? -15.312 0.050 12.325 1.00 87.25 83 ASP A O 1
ATOM 652 N N . ILE A 1 84 ? -16.763 1.773 12.432 1.00 87.62 84 ILE A N 1
ATOM 653 C CA . ILE A 1 84 ? -17.661 1.148 13.397 1.00 87.62 84 ILE A CA 1
ATOM 654 C C . ILE A 1 84 ? -19.071 1.265 12.850 1.00 87.62 84 ILE A C 1
ATOM 656 O O . ILE A 1 84 ? -19.557 2.378 12.637 1.00 87.62 84 ILE A O 1
ATOM 660 N N . GLU A 1 85 ? -19.748 0.135 12.664 1.00 84.25 85 GLU A N 1
ATOM 661 C CA . GLU A 1 85 ? -21.082 0.133 12.070 1.00 84.25 85 GLU A CA 1
ATOM 662 C C . GLU A 1 85 ? -22.036 1.066 12.843 1.00 84.25 85 GLU A C 1
ATOM 664 O O . GLU A 1 85 ? -22.159 1.014 14.074 1.00 84.25 85 GLU A O 1
ATOM 669 N N . GLY A 1 86 ? -22.681 1.982 12.111 1.00 77.56 86 GLY A N 1
ATOM 670 C CA . GLY A 1 86 ? -23.625 2.956 12.664 1.00 77.56 86 GLY A CA 1
ATOM 671 C C . GLY A 1 86 ? -23.011 3.996 13.610 1.00 77.56 86 GLY A C 1
ATOM 672 O O . GLY A 1 86 ? -23.744 4.596 14.397 1.00 77.56 86 GLY A O 1
ATOM 673 N N . ASN A 1 87 ? -21.688 4.189 13.591 1.00 77.81 87 ASN A N 1
ATOM 674 C CA . ASN A 1 87 ? -20.956 5.040 14.531 1.00 77.81 87 ASN A CA 1
ATOM 675 C C . ASN A 1 87 ? -19.829 5.839 13.861 1.00 77.81 87 ASN A C 1
ATOM 677 O O . ASN A 1 87 ? -19.663 5.818 12.648 1.00 77.81 87 ASN A O 1
ATOM 681 N N . ASN A 1 88 ? -19.079 6.590 14.676 1.00 77.25 88 ASN A N 1
ATOM 682 C CA . ASN A 1 88 ? -17.894 7.312 14.225 1.00 77.25 88 ASN A CA 1
ATOM 683 C C . ASN A 1 88 ? -16.764 6.342 13.871 1.00 77.25 88 ASN A C 1
ATOM 685 O O . ASN A 1 88 ? -16.556 5.337 14.554 1.00 77.25 88 ASN A O 1
ATOM 689 N N . SER A 1 89 ? -15.986 6.726 12.869 1.00 79.12 89 SER A N 1
ATOM 690 C CA . SER A 1 89 ? -14.788 6.017 12.442 1.00 79.12 89 SER A CA 1
ATOM 691 C C . SER A 1 89 ? -13.534 6.749 12.931 1.00 79.12 89 SER A C 1
ATOM 693 O O . SER A 1 89 ? -13.544 7.964 13.143 1.00 79.12 89 SER A O 1
ATOM 695 N N . TYR A 1 90 ? -12.438 6.016 13.100 1.00 84.12 90 TYR A N 1
ATOM 696 C CA . TYR A 1 90 ? -11.205 6.528 13.699 1.00 84.12 90 TYR A CA 1
ATOM 697 C C . TYR A 1 90 ? -9.987 6.176 12.850 1.00 84.12 90 TYR A C 1
ATOM 699 O O . TYR A 1 90 ? -9.994 5.191 12.116 1.00 84.12 90 TYR A O 1
ATOM 707 N N . PHE A 1 91 ? -8.930 6.980 12.947 1.00 85.88 91 PHE A N 1
ATOM 708 C CA . PHE A 1 91 ? -7.745 6.842 12.105 1.00 85.88 91 PHE A CA 1
ATOM 709 C C . PHE A 1 91 ? -6.466 6.960 12.921 1.00 85.88 91 PHE A C 1
ATOM 711 O O . PHE A 1 91 ? -6.367 7.832 13.784 1.00 85.88 91 PHE A O 1
ATOM 718 N N . GLN A 1 92 ? -5.490 6.094 12.657 1.00 89.00 92 GLN A N 1
ATOM 719 C CA . GLN A 1 92 ? -4.207 6.111 13.352 1.00 89.00 92 GLN A CA 1
ATOM 720 C C . GLN A 1 92 ? -3.078 5.559 12.472 1.00 89.00 92 GLN A C 1
ATOM 722 O O . GLN A 1 92 ? -3.300 4.756 11.564 1.00 89.00 92 GLN A O 1
ATOM 727 N N . GLN A 1 93 ? -1.863 6.016 12.751 1.00 91.19 93 GLN A N 1
ATOM 728 C CA . GLN A 1 93 ? -0.618 5.612 12.129 1.00 91.19 93 GLN A CA 1
ATOM 729 C C . GLN A 1 93 ? 0.148 4.633 13.016 1.00 91.19 93 GLN A C 1
ATOM 731 O O . GLN A 1 93 ? 0.291 4.825 14.226 1.00 91.19 93 GLN A O 1
ATOM 736 N N . TYR A 1 94 ? 0.683 3.604 12.378 1.00 93.06 94 TYR A N 1
ATOM 737 C CA . TYR A 1 94 ? 1.467 2.556 13.002 1.00 93.06 94 TYR A CA 1
ATOM 738 C C . TYR A 1 94 ? 2.772 2.337 12.237 1.00 93.06 94 TYR A C 1
ATOM 740 O O . TYR A 1 94 ? 2.875 2.648 11.050 1.00 93.06 94 TYR A O 1
ATOM 748 N N . ASP A 1 95 ? 3.757 1.770 12.916 1.00 92.31 95 ASP A N 1
ATOM 749 C CA . ASP A 1 95 ? 4.997 1.265 12.335 1.00 92.31 95 ASP A CA 1
ATOM 750 C C . ASP A 1 95 ? 5.272 -0.148 12.871 1.00 92.31 95 ASP A C 1
ATOM 752 O O . ASP A 1 95 ? 4.656 -0.596 13.841 1.00 92.31 95 ASP A O 1
ATOM 756 N N . ILE A 1 96 ? 6.174 -0.879 12.227 1.00 88.00 96 ILE A N 1
ATOM 757 C CA . ILE A 1 96 ? 6.565 -2.219 12.659 1.00 88.00 96 ILE A CA 1
ATOM 758 C C . ILE A 1 96 ? 7.319 -2.120 13.989 1.00 88.00 96 ILE A C 1
ATOM 760 O O . ILE A 1 96 ? 8.376 -1.496 14.087 1.00 88.00 96 ILE A O 1
ATOM 764 N N . ASN A 1 97 ? 6.828 -2.825 15.007 1.00 82.62 97 ASN A N 1
ATOM 765 C CA . ASN A 1 97 ? 7.553 -3.007 16.258 1.00 82.62 97 ASN A CA 1
ATOM 766 C C . ASN A 1 97 ? 8.701 -4.001 16.049 1.00 82.62 97 ASN A C 1
ATOM 768 O O . ASN A 1 97 ? 8.516 -5.222 16.003 1.00 82.62 97 ASN A O 1
ATOM 772 N N . HIS A 1 98 ? 9.921 -3.476 15.935 1.00 64.06 98 HIS A N 1
ATOM 773 C CA . HIS A 1 98 ? 11.136 -4.276 15.803 1.00 64.06 98 HIS A CA 1
ATOM 774 C C . HIS A 1 98 ? 11.421 -5.065 17.095 1.00 64.06 98 HIS A C 1
ATOM 776 O O . HIS A 1 98 ? 12.069 -4.574 18.015 1.00 64.06 98 HIS A O 1
ATOM 782 N N . GLY A 1 99 ? 10.932 -6.303 17.163 1.00 63.53 99 GLY A N 1
ATOM 783 C CA . GLY A 1 99 ? 11.136 -7.206 18.303 1.00 63.53 99 GLY A CA 1
ATOM 784 C C . GLY A 1 99 ? 10.034 -8.251 18.473 1.00 63.53 99 GLY A C 1
ATOM 785 O O . GLY A 1 99 ? 10.272 -9.296 19.071 1.00 63.53 99 GLY A O 1
ATOM 786 N N . GLU A 1 100 ? 8.861 -8.010 17.887 1.00 70.25 100 GLU A N 1
ATOM 787 C CA . GLU A 1 100 ? 7.692 -8.887 17.973 1.00 70.25 100 GLU A CA 1
ATOM 788 C C . GLU A 1 100 ? 7.226 -9.289 16.565 1.00 70.25 100 GLU A C 1
ATOM 790 O O . GLU A 1 100 ? 7.336 -8.506 15.621 1.00 70.25 100 GLU A O 1
ATOM 795 N N . GLN A 1 101 ? 6.745 -10.526 16.394 1.00 76.75 101 GLN A N 1
ATOM 796 C CA . GLN A 1 101 ? 6.401 -11.119 15.091 1.00 76.75 101 GLN A CA 1
ATOM 797 C C . GLN A 1 101 ? 5.293 -10.349 14.354 1.00 76.75 101 GLN A C 1
ATOM 799 O O . GLN A 1 101 ? 4.110 -10.603 14.548 1.00 76.75 101 GLN A O 1
ATOM 804 N N . GLY A 1 102 ? 5.688 -9.404 13.496 1.00 76.88 102 GLY A N 1
ATOM 805 C CA . GLY A 1 102 ? 4.777 -8.604 12.670 1.00 76.88 102 GLY A CA 1
ATOM 806 C C . GLY A 1 102 ? 3.884 -7.640 13.452 1.00 76.88 102 GLY A C 1
ATOM 807 O O . GLY A 1 102 ? 2.929 -7.127 12.877 1.00 76.88 102 GLY A O 1
ATOM 808 N N . SER A 1 103 ? 4.171 -7.418 14.737 1.00 88.31 103 SER A N 1
ATOM 809 C CA . SER A 1 103 ? 3.445 -6.491 15.613 1.00 88.31 103 SER A CA 1
ATOM 810 C C . SER A 1 103 ? 3.566 -5.062 15.087 1.00 88.31 103 SER A C 1
ATOM 812 O O . SER A 1 103 ? 4.644 -4.644 14.653 1.00 88.31 103 SER A O 1
ATOM 814 N N . LEU A 1 104 ? 2.461 -4.322 15.112 1.00 90.69 104 LEU A N 1
ATOM 815 C CA . LEU A 1 104 ? 2.405 -2.918 14.725 1.00 90.69 104 LEU A CA 1
ATOM 816 C C . LEU A 1 104 ? 2.204 -2.054 15.971 1.00 90.69 104 LEU A C 1
ATOM 818 O O . LEU A 1 104 ? 1.260 -2.260 16.732 1.00 90.69 104 LEU A O 1
ATOM 822 N N . GLY A 1 105 ? 3.082 -1.073 16.165 1.00 89.94 105 GLY A N 1
ATOM 823 C CA . GLY A 1 105 ? 3.017 -0.109 17.260 1.00 89.94 105 GLY A CA 1
ATOM 824 C C . GLY A 1 105 ? 2.618 1.271 16.768 1.00 89.94 105 GLY A C 1
ATOM 825 O O . GLY A 1 105 ? 2.955 1.659 15.652 1.00 89.94 105 GLY A O 1
ATOM 826 N N . VAL A 1 106 ? 1.896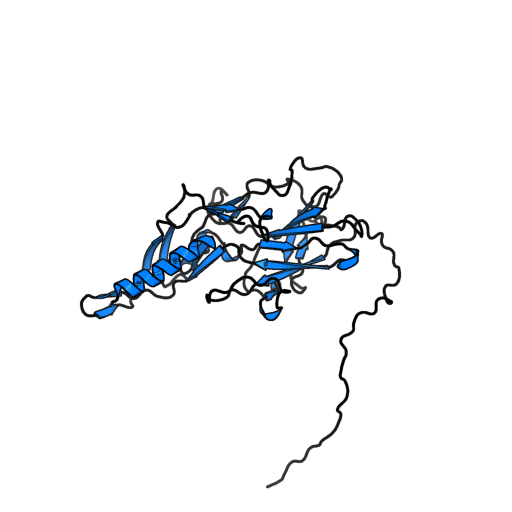 2.020 17.598 1.00 90.12 106 VAL A N 1
ATOM 827 C CA . VAL A 1 106 ? 1.487 3.389 17.265 1.00 90.12 106 VAL A CA 1
ATOM 828 C C . VAL A 1 106 ? 2.718 4.284 17.126 1.00 90.12 106 VAL A C 1
ATOM 830 O O . VAL A 1 106 ? 3.601 4.283 17.990 1.00 90.12 106 VAL A O 1
ATOM 833 N N . ILE A 1 107 ? 2.758 5.093 16.067 1.00 86.75 107 ILE A N 1
ATOM 834 C CA . ILE A 1 107 ? 3.825 6.082 15.897 1.00 86.75 107 ILE A CA 1
ATOM 835 C C . ILE A 1 107 ? 3.694 7.147 16.991 1.00 86.75 107 ILE A C 1
ATOM 837 O O . ILE A 1 107 ? 2.647 7.764 17.172 1.00 86.75 107 ILE A O 1
ATOM 841 N N . SER A 1 108 ? 4.773 7.346 17.746 1.00 77.12 108 SER A N 1
ATOM 842 C CA . SER A 1 108 ? 4.839 8.343 18.815 1.00 77.12 108 SER A CA 1
ATOM 843 C C . SER A 1 108 ? 5.507 9.615 18.300 1.00 77.12 108 SER A C 1
ATOM 845 O O . SER A 1 108 ? 6.650 9.574 17.844 1.00 77.12 108 SER A O 1
ATOM 847 N N . GLU A 1 109 ? 4.825 10.754 18.400 1.00 67.06 109 GLU A N 1
ATOM 848 C CA . GLU A 1 109 ? 5.388 12.059 18.047 1.00 67.06 109 GLU A CA 1
ATOM 849 C C . GLU A 1 109 ? 5.883 12.799 19.295 1.00 67.06 109 GLU A C 1
ATOM 851 O O . GLU A 1 109 ? 5.234 12.806 20.340 1.00 67.06 109 GLU A O 1
ATOM 856 N N . ASN A 1 110 ? 7.031 13.477 19.192 1.00 61.56 110 ASN A N 1
ATOM 857 C CA . ASN A 1 110 ? 7.523 14.417 20.212 1.00 61.56 110 ASN A CA 1
ATOM 858 C C . ASN A 1 110 ? 7.563 13.855 21.653 1.00 61.56 110 ASN A C 1
ATOM 860 O O . ASN A 1 110 ? 7.229 14.557 22.607 1.00 61.56 110 ASN A O 1
ATOM 864 N N . ASN A 1 111 ? 7.980 12.594 21.824 1.00 57.31 111 ASN A N 1
ATOM 865 C CA . ASN A 1 111 ? 8.020 11.880 23.113 1.00 57.31 111 ASN A CA 1
ATOM 866 C C . ASN A 1 111 ? 6.656 11.716 23.812 1.00 57.31 111 ASN A C 1
ATOM 868 O O . ASN A 1 111 ? 6.618 11.397 25.001 1.00 57.31 111 ASN A O 1
ATOM 872 N N . SER A 1 112 ? 5.549 11.922 23.099 1.00 59.12 112 SER A N 1
ATOM 873 C CA . SER A 1 112 ? 4.213 11.568 23.571 1.00 59.12 112 SER A CA 1
ATOM 874 C C . SER A 1 112 ? 3.799 10.246 22.927 1.00 59.12 112 SER A C 1
ATOM 876 O O . SER A 1 112 ? 3.897 10.126 21.703 1.00 59.12 112 SER A O 1
ATOM 878 N N . PRO A 1 113 ? 3.364 9.243 23.711 1.00 63.56 113 PRO A N 1
ATOM 879 C CA . PRO A 1 113 ? 2.847 8.013 23.135 1.00 63.56 113 PRO A CA 1
ATOM 880 C C . PRO A 1 113 ? 1.623 8.355 22.284 1.00 63.56 113 PRO A C 1
ATOM 882 O O . PRO A 1 113 ? 0.713 9.048 22.748 1.00 63.56 113 PRO A O 1
ATOM 885 N N . GLY A 1 114 ? 1.613 7.903 21.030 1.00 72.38 114 GLY A N 1
ATOM 886 C CA . GLY A 1 114 ? 0.414 8.007 20.207 1.00 72.38 114 GLY A CA 1
ATOM 887 C C . GLY A 1 114 ? -0.738 7.229 20.856 1.00 72.38 114 GLY A C 1
ATOM 888 O O . GLY A 1 114 ? -0.517 6.247 21.564 1.00 72.38 114 GLY A O 1
ATOM 889 N N . THR A 1 115 ? -1.977 7.678 20.656 1.00 82.81 115 THR A N 1
ATOM 890 C CA . THR A 1 115 ? -3.151 7.010 21.246 1.00 82.81 115 THR A CA 1
ATOM 891 C C . THR A 1 115 ? -3.577 5.833 20.364 1.00 82.81 115 THR A C 1
ATOM 893 O O . THR A 1 115 ? -3.944 6.071 19.211 1.00 82.81 115 THR A O 1
ATOM 896 N N . PRO A 1 116 ? -3.536 4.576 20.840 1.00 87.38 116 PRO A N 1
ATOM 897 C CA . PRO A 1 116 ? -3.926 3.435 20.021 1.00 87.38 116 PRO A CA 1
ATOM 898 C C . PRO A 1 116 ? -5.416 3.454 19.687 1.00 87.38 116 PRO A C 1
ATOM 900 O O . PRO A 1 116 ? -6.223 4.122 20.338 1.00 87.38 116 PRO A O 1
ATOM 903 N N . LEU A 1 117 ? -5.785 2.692 18.659 1.00 89.69 117 LEU A N 1
ATOM 904 C CA . LEU A 1 117 ? -7.189 2.418 18.388 1.00 89.69 117 LEU A CA 1
ATOM 905 C C . LEU A 1 117 ? -7.705 1.438 19.442 1.00 89.69 117 LEU A C 1
ATOM 907 O O . LEU A 1 117 ? -7.115 0.380 19.651 1.00 89.69 117 LEU A O 1
ATOM 911 N N . ASN A 1 118 ? -8.819 1.785 20.078 1.00 90.12 118 ASN A N 1
ATOM 912 C CA . ASN A 1 118 ? -9.489 0.918 21.038 1.00 90.12 118 ASN A CA 1
ATOM 913 C C . ASN A 1 118 ? -10.808 0.387 20.486 1.00 90.12 118 ASN A C 1
ATOM 915 O O . ASN A 1 118 ? -11.488 1.059 19.701 1.00 90.12 118 ASN A O 1
ATOM 919 N N . TRP A 1 119 ? -11.196 -0.791 20.968 1.00 89.38 119 TRP A N 1
ATOM 920 C CA . TRP A 1 119 ? -12.542 -1.319 20.804 1.00 89.38 119 TRP A CA 1
ATOM 921 C C . TRP A 1 119 ? -13.543 -0.374 21.462 1.00 89.38 119 TRP A C 1
ATOM 923 O O . TRP A 1 119 ? -13.389 0.002 22.625 1.00 89.38 119 TRP A O 1
ATOM 933 N N . LYS A 1 120 ? -14.603 -0.023 20.732 1.00 86.12 120 LYS A N 1
ATOM 934 C CA . LYS A 1 120 ? -15.682 0.810 21.279 1.00 86.12 120 LYS A CA 1
ATOM 935 C C . LYS A 1 120 ? -16.414 0.088 22.410 1.00 86.12 120 LYS A C 1
ATOM 937 O O . LYS A 1 120 ? -16.596 0.636 23.491 1.00 86.12 120 LYS A O 1
ATOM 942 N N . ASP A 1 121 ? -16.834 -1.141 22.141 1.00 85.69 121 ASP A N 1
ATOM 943 C CA . ASP A 1 121 ? -17.465 -2.041 23.096 1.00 85.69 121 ASP A CA 1
ATOM 944 C C . ASP A 1 121 ? -17.310 -3.491 22.611 1.00 85.69 121 ASP A C 1
ATOM 946 O O . ASP A 1 121 ? -16.699 -3.751 21.573 1.00 85.69 121 ASP A O 1
ATOM 950 N N . LYS A 1 122 ? -17.859 -4.434 23.381 1.00 85.88 122 LYS A N 1
ATOM 951 C CA . LYS A 1 122 ? -17.722 -5.872 23.133 1.00 85.88 122 LYS A CA 1
ATOM 952 C C . LYS A 1 122 ? -18.385 -6.367 21.841 1.00 85.88 122 LYS A C 1
ATOM 954 O O . LYS A 1 122 ? -17.970 -7.382 21.282 1.00 85.88 122 LYS A O 1
ATOM 959 N N . THR A 1 123 ? -19.422 -5.660 21.403 1.00 88.56 123 THR A N 1
ATOM 960 C CA . THR A 1 123 ? -20.441 -6.144 20.463 1.00 88.56 123 THR A CA 1
ATOM 961 C C . THR A 1 123 ? -20.535 -5.341 19.174 1.00 88.56 123 THR A C 1
ATOM 963 O O . THR A 1 123 ? -21.029 -5.872 18.186 1.00 88.56 123 THR A O 1
ATOM 966 N N . SER A 1 124 ? -20.085 -4.085 19.177 1.00 89.81 124 SER A N 1
ATOM 967 C CA . SER A 1 124 ? -20.015 -3.248 17.983 1.00 89.81 124 SER A CA 1
ATOM 968 C C . SER A 1 124 ? -19.154 -3.934 16.925 1.00 89.81 124 SER A C 1
ATOM 970 O O . SER A 1 124 ? -18.115 -4.509 17.251 1.00 89.81 124 SER A O 1
ATOM 972 N N . GLU A 1 125 ? -19.594 -3.865 15.672 1.00 91.94 125 GLU A N 1
ATOM 973 C CA . GLU A 1 125 ? -18.847 -4.392 14.537 1.00 91.94 125 GLU A CA 1
ATOM 974 C C . GLU A 1 125 ? -17.833 -3.363 14.038 1.00 91.94 125 GLU A C 1
ATOM 976 O O . GLU A 1 125 ? -18.179 -2.220 13.723 1.00 91.94 125 GLU A O 1
ATOM 981 N N . HIS A 1 126 ? -16.575 -3.790 13.948 1.00 91.44 126 HIS A N 1
ATOM 982 C CA . HIS A 1 126 ? -15.450 -2.983 13.495 1.00 91.44 126 HIS A CA 1
ATOM 983 C C . HIS A 1 126 ? -14.912 -3.504 12.169 1.00 91.44 126 HIS A C 1
ATOM 985 O O . HIS A 1 126 ? -14.627 -4.696 12.031 1.00 91.44 126 HIS A O 1
ATOM 991 N N . THR A 1 127 ? -14.711 -2.608 11.205 1.00 92.38 127 THR A N 1
ATOM 992 C CA . THR A 1 127 ? -14.015 -2.932 9.953 1.00 92.38 127 THR A CA 1
ATOM 993 C C . THR A 1 127 ? -12.763 -2.085 9.822 1.00 92.38 127 THR A C 1
ATOM 995 O O . THR A 1 127 ? -12.804 -0.865 9.910 1.00 92.38 127 THR A O 1
ATOM 998 N N . PHE A 1 128 ? -11.636 -2.737 9.581 1.00 92.19 128 PHE A N 1
ATOM 999 C CA . PHE A 1 128 ? -10.330 -2.113 9.474 1.00 92.19 128 PHE A CA 1
ATOM 1000 C C . PHE A 1 128 ? -9.890 -2.063 8.020 1.00 92.19 128 PHE A C 1
ATOM 1002 O O . PHE A 1 128 ? -9.895 -3.082 7.331 1.00 92.19 128 PHE A O 1
ATOM 1009 N N . TYR A 1 129 ? -9.454 -0.894 7.574 1.00 92.06 129 TYR A N 1
ATOM 1010 C CA . TYR A 1 129 ? -8.847 -0.685 6.269 1.00 92.06 129 TYR A CA 1
ATOM 1011 C C . TYR A 1 129 ? -7.454 -0.140 6.514 1.00 92.06 129 TYR A C 1
ATOM 1013 O O . TYR A 1 129 ? -7.300 0.876 7.191 1.00 92.06 129 TYR A O 1
ATOM 1021 N N . ALA A 1 130 ? -6.439 -0.825 5.996 1.00 93.69 130 ALA A N 1
ATOM 1022 C CA . ALA A 1 130 ? -5.060 -0.443 6.245 1.00 93.69 130 ALA A CA 1
ATOM 1023 C C . ALA A 1 130 ? -4.240 -0.399 4.964 1.00 93.69 130 ALA A C 1
ATOM 1025 O O . ALA A 1 130 ? -4.414 -1.236 4.076 1.00 93.69 130 ALA A O 1
ATOM 1026 N N . TRP A 1 131 ? -3.344 0.582 4.870 1.00 95.06 131 TRP A N 1
ATOM 1027 C CA . TRP A 1 131 ? -2.463 0.750 3.720 1.00 95.06 131 TRP A CA 1
ATOM 1028 C C . TRP A 1 131 ? -1.174 1.494 4.057 1.00 95.06 131 TRP A C 1
ATOM 1030 O O . TRP A 1 131 ? -1.068 2.144 5.095 1.00 95.06 131 TRP A O 1
ATOM 1040 N N . THR A 1 132 ? -0.202 1.426 3.154 1.00 95.50 132 THR A N 1
ATOM 1041 C CA . THR A 1 132 ? 1.034 2.223 3.196 1.00 95.50 132 THR A CA 1
ATOM 1042 C C . THR A 1 132 ? 1.023 3.299 2.113 1.00 95.50 132 THR A C 1
ATOM 1044 O O . THR A 1 132 ? 0.274 3.212 1.138 1.00 95.50 132 THR A O 1
ATOM 1047 N N . GLN A 1 133 ? 1.844 4.338 2.279 1.00 93.88 133 GLN A N 1
ATOM 1048 C CA . GLN A 1 133 ? 1.899 5.477 1.350 1.00 93.88 133 GLN A CA 1
ATOM 1049 C C . GLN A 1 133 ? 3.331 5.814 0.930 1.00 93.88 133 GLN A C 1
ATOM 1051 O O . GLN A 1 133 ? 3.839 6.899 1.235 1.00 93.88 133 GLN A O 1
ATOM 1056 N N . PRO A 1 134 ? 4.022 4.878 0.262 1.00 95.31 134 PRO A N 1
ATOM 1057 C CA . PRO A 1 134 ? 5.375 5.135 -0.194 1.00 95.31 134 PRO A CA 1
ATOM 1058 C C . PRO A 1 134 ? 5.370 6.192 -1.292 1.00 95.31 134 PRO A C 1
ATOM 1060 O O . PRO A 1 134 ? 4.540 6.152 -2.201 1.00 95.31 134 PRO A O 1
ATOM 1063 N N . HIS A 1 135 ? 6.304 7.131 -1.212 1.00 95.31 135 HIS A N 1
ATOM 1064 C CA . HIS A 1 135 ? 6.437 8.191 -2.195 1.00 95.31 135 HIS A CA 1
ATOM 1065 C C . HIS A 1 135 ? 7.874 8.692 -2.283 1.00 95.31 135 HIS A C 1
ATOM 1067 O O . HIS A 1 135 ? 8.657 8.586 -1.338 1.00 95.31 135 HIS A O 1
ATOM 1073 N N . VAL A 1 136 ? 8.206 9.268 -3.433 1.00 94.62 136 VAL A N 1
ATOM 1074 C CA . VAL A 1 136 ? 9.436 10.031 -3.639 1.00 94.62 136 VAL A CA 1
ATOM 1075 C C . VAL A 1 136 ? 9.059 11.491 -3.817 1.00 94.62 136 VAL A C 1
ATOM 1077 O O . VAL A 1 136 ? 8.158 11.810 -4.596 1.00 94.62 136 VAL A O 1
ATOM 1080 N N . SER A 1 137 ? 9.775 12.369 -3.122 1.00 93.94 137 SER A N 1
ATOM 1081 C CA . SER A 1 137 ? 9.600 13.816 -3.224 1.00 93.94 137 SER A CA 1
ATOM 1082 C C . SER A 1 137 ? 10.798 14.474 -3.894 1.00 93.94 137 SER A C 1
ATOM 1084 O O . SER A 1 137 ? 11.941 14.033 -3.753 1.00 93.94 137 SER A O 1
ATOM 1086 N N . ASN A 1 138 ? 10.545 15.572 -4.600 1.00 91.44 138 ASN A N 1
ATOM 1087 C CA . ASN A 1 138 ? 11.605 16.442 -5.097 1.00 91.44 138 ASN A CA 1
ATOM 1088 C C . ASN A 1 138 ? 12.225 17.281 -3.959 1.00 91.44 138 ASN A C 1
ATOM 1090 O O . ASN A 1 138 ? 11.784 17.254 -2.810 1.00 91.44 138 ASN A O 1
ATOM 1094 N N . THR A 1 139 ? 13.237 18.088 -4.282 1.00 88.88 139 THR A N 1
ATOM 1095 C CA . THR A 1 139 ? 13.911 18.973 -3.314 1.00 88.88 139 THR A CA 1
ATOM 1096 C C . THR A 1 139 ? 13.012 20.063 -2.723 1.00 88.88 139 THR A C 1
ATOM 1098 O O . THR A 1 139 ? 13.344 20.609 -1.675 1.00 88.88 139 THR A O 1
ATOM 1101 N N . ALA A 1 140 ? 11.885 20.379 -3.367 1.00 89.56 140 ALA A N 1
ATOM 1102 C CA . ALA A 1 140 ? 10.869 21.296 -2.853 1.00 89.56 140 ALA A CA 1
ATOM 1103 C C . ALA A 1 140 ? 9.830 20.595 -1.953 1.00 89.56 140 ALA A C 1
ATOM 1105 O O . ALA A 1 140 ? 8.922 21.251 -1.450 1.00 89.56 140 ALA A O 1
ATOM 1106 N N . GLY A 1 141 ? 9.954 19.278 -1.750 1.00 86.62 141 GLY A N 1
ATOM 1107 C CA . GLY A 1 141 ? 9.048 18.470 -0.935 1.00 86.62 141 GLY A CA 1
ATOM 1108 C C . GLY A 1 141 ? 7.769 18.027 -1.648 1.00 86.62 141 GLY A C 1
ATOM 1109 O O . GLY A 1 141 ? 6.947 17.363 -1.027 1.00 86.62 141 GLY A O 1
ATOM 1110 N N . SER A 1 142 ? 7.587 18.354 -2.932 1.00 90.12 142 SER A N 1
ATOM 1111 C CA . SER A 1 142 ? 6.429 17.885 -3.702 1.00 90.12 142 SER A CA 1
ATOM 1112 C C . SER A 1 142 ? 6.607 16.424 -4.091 1.00 90.12 142 SER A C 1
ATOM 1114 O O . SER A 1 142 ? 7.672 16.052 -4.593 1.00 90.12 142 SER A O 1
ATOM 1116 N N . ILE A 1 143 ? 5.558 15.625 -3.908 1.00 91.94 143 ILE A N 1
ATOM 1117 C CA . ILE A 1 143 ? 5.540 14.221 -4.313 1.00 91.94 143 ILE A CA 1
ATOM 1118 C C . ILE A 1 143 ? 5.609 14.141 -5.842 1.00 91.94 143 ILE A C 1
ATOM 1120 O O . ILE A 1 143 ? 4.836 14.778 -6.554 1.00 91.94 143 ILE A O 1
ATOM 1124 N N . THR A 1 144 ? 6.569 13.373 -6.356 1.00 91.69 144 THR A N 1
ATOM 1125 C CA . THR A 1 144 ? 6.789 13.169 -7.798 1.00 91.69 144 THR A CA 1
ATOM 1126 C C . THR A 1 144 ? 6.468 11.754 -8.264 1.00 91.69 144 THR A C 1
ATOM 1128 O O . THR A 1 144 ? 6.337 11.525 -9.463 1.00 91.69 144 THR A O 1
ATOM 1131 N N . GLY A 1 145 ? 6.336 10.805 -7.339 1.00 93.56 145 GLY A N 1
ATOM 1132 C CA . GLY A 1 145 ? 6.052 9.406 -7.636 1.00 93.56 145 GLY A CA 1
ATOM 1133 C C . GLY A 1 145 ? 5.588 8.655 -6.393 1.00 93.56 145 GLY A C 1
ATOM 1134 O O . GLY A 1 145 ? 5.908 9.060 -5.276 1.00 93.56 145 GLY A O 1
ATOM 1135 N N . GLY A 1 146 ? 4.850 7.561 -6.587 1.00 95.44 146 GLY A N 1
ATOM 1136 C CA . GLY A 1 146 ? 4.275 6.780 -5.491 1.00 95.44 146 GLY A CA 1
ATOM 1137 C C . GLY A 1 146 ? 2.853 7.209 -5.138 1.00 95.44 146 GLY A C 1
ATOM 1138 O O . GLY A 1 146 ? 2.071 7.536 -6.028 1.00 95.44 146 GLY A O 1
ATOM 1139 N N . VAL A 1 147 ? 2.498 7.150 -3.858 1.00 95.25 147 VAL A N 1
ATOM 1140 C CA . VAL A 1 147 ? 1.138 7.375 -3.354 1.00 95.25 147 VAL A CA 1
ATOM 1141 C C . VAL A 1 147 ? 1.040 8.739 -2.675 1.00 95.25 147 VAL A C 1
ATOM 1143 O O . VAL A 1 147 ? 1.759 9.013 -1.720 1.00 95.25 147 VAL A O 1
ATOM 1146 N N . GLU A 1 148 ? 0.101 9.564 -3.125 1.00 93.56 148 GLU A N 1
ATOM 1147 C CA . GLU A 1 148 ? -0.257 10.840 -2.505 1.00 93.56 148 GLU A CA 1
ATOM 1148 C C . GLU A 1 148 ? -1.749 10.844 -2.174 1.00 93.56 148 GLU A C 1
ATOM 1150 O O . GLU A 1 148 ? -2.598 10.794 -3.062 1.00 93.56 148 GLU A O 1
ATOM 1155 N N . MET A 1 149 ? -2.102 10.908 -0.894 1.00 88.38 149 MET A N 1
ATOM 1156 C CA . MET A 1 149 ? -3.503 10.992 -0.481 1.00 88.38 149 MET A CA 1
ATOM 1157 C C . MET A 1 149 ? -3.965 12.447 -0.445 1.00 88.38 149 MET A C 1
ATOM 1159 O O . MET A 1 149 ? -3.299 13.309 0.121 1.00 88.38 149 MET A O 1
ATOM 1163 N N . THR A 1 150 ? -5.130 12.720 -1.028 1.00 75.19 150 THR A N 1
ATOM 1164 C CA . THR A 1 150 ? -5.657 14.086 -1.169 1.00 75.19 150 THR A CA 1
ATOM 1165 C C . THR A 1 150 ? -6.508 14.524 0.018 1.00 75.19 150 THR A C 1
ATOM 1167 O O . THR A 1 150 ? -6.733 15.717 0.203 1.00 75.19 150 THR A O 1
ATOM 1170 N N . GLN A 1 151 ? -7.018 13.571 0.802 1.00 68.75 151 GLN A N 1
ATOM 1171 C CA . GLN A 1 151 ? -7.858 13.836 1.966 1.00 68.75 151 GLN A CA 1
ATOM 1172 C C . GLN A 1 151 ? -7.450 12.933 3.127 1.00 68.75 151 GLN A C 1
ATOM 1174 O O . GLN A 1 151 ? -7.410 11.710 2.994 1.00 68.75 151 GLN A O 1
ATOM 1179 N N . PHE A 1 152 ? -7.165 13.557 4.266 1.00 66.44 152 PHE A N 1
ATOM 1180 C CA . PHE A 1 152 ? -6.800 12.886 5.503 1.00 66.44 152 PHE A CA 1
ATOM 1181 C C . PHE A 1 152 ? -7.442 13.570 6.707 1.00 66.44 152 PHE A C 1
ATOM 1183 O O . PHE A 1 152 ? -7.600 14.795 6.695 1.00 66.44 152 PHE A O 1
ATOM 1190 N N . PRO A 1 153 ? -7.742 12.818 7.779 1.00 63.81 153 PRO A N 1
ATOM 1191 C CA . PRO A 1 153 ? -7.976 13.418 9.083 1.00 63.81 153 PRO A CA 1
ATOM 1192 C C . PRO A 1 153 ? -6.743 14.218 9.512 1.00 63.81 153 PRO A C 1
ATOM 1194 O O . PRO A 1 153 ? -5.616 13.742 9.397 1.00 63.81 153 PRO A O 1
ATOM 1197 N N . SER A 1 154 ? -6.952 15.419 10.046 1.00 61.62 154 SER A N 1
ATOM 1198 C CA . SER A 1 154 ? -5.882 16.227 10.643 1.00 61.62 154 SER A CA 1
ATOM 1199 C C . SER A 1 154 ? -5.468 15.747 12.040 1.00 61.62 154 SER A C 1
ATOM 1201 O O . SER A 1 154 ? -4.538 16.302 12.617 1.00 61.62 154 SER A O 1
ATOM 1203 N N . GLN A 1 155 ? -6.183 14.770 12.606 1.00 65.94 155 GLN A N 1
ATOM 1204 C CA . GLN A 1 155 ? -5.982 14.247 13.955 1.00 65.94 155 GLN A CA 1
ATOM 1205 C C . GLN A 1 155 ? -5.949 12.718 13.917 1.00 65.94 155 GLN A C 1
ATOM 1207 O O . GLN A 1 155 ? -6.843 12.087 13.348 1.00 65.94 155 GLN A O 1
ATOM 1212 N N . PHE A 1 156 ? -4.925 12.138 14.540 1.00 74.12 156 PHE A N 1
ATOM 1213 C CA . PHE A 1 156 ? -4.744 10.695 14.664 1.00 74.12 156 PHE A CA 1
ATOM 1214 C C . PHE A 1 156 ? -5.042 10.239 16.094 1.00 74.12 156 PHE A C 1
ATOM 1216 O O . PHE A 1 156 ? -4.654 10.900 17.054 1.00 74.12 156 PHE A O 1
ATOM 1223 N N . GLY A 1 157 ? -5.720 9.103 16.250 1.00 62.94 157 GLY A N 1
ATOM 1224 C CA . GLY A 1 157 ? -5.961 8.475 17.554 1.00 62.94 157 GLY A CA 1
ATOM 1225 C C . GLY A 1 157 ? -6.944 9.202 18.477 1.00 62.94 157 GLY A C 1
ATOM 1226 O O . GLY A 1 157 ? -7.237 8.698 19.558 1.00 62.94 157 GLY A O 1
ATOM 1227 N N . GLU A 1 158 ? -7.495 10.354 18.082 1.00 66.75 158 GLU A N 1
ATOM 1228 C CA . GLU A 1 158 ? -8.521 11.039 18.868 1.00 66.75 158 GLU A CA 1
ATOM 1229 C C . GLU A 1 158 ? -9.855 10.287 18.771 1.00 66.75 158 GLU A C 1
ATOM 1231 O O . GLU A 1 158 ? -10.662 10.513 17.873 1.00 66.75 158 GLU A O 1
ATOM 1236 N N . GLN A 1 159 ? -10.114 9.397 19.736 1.00 65.06 159 GLN A N 1
ATOM 1237 C CA . GLN A 1 159 ? -11.425 8.756 19.897 1.00 65.06 159 GLN A CA 1
ATOM 1238 C C . GLN A 1 159 ? -12.435 9.621 20.682 1.00 65.06 159 GLN A C 1
ATOM 1240 O O . GLN A 1 159 ? -13.526 9.176 21.046 1.00 65.06 159 GLN A O 1
ATOM 1245 N N . ASN A 1 160 ? -12.094 10.893 20.914 1.00 54.59 160 ASN A N 1
ATOM 1246 C CA . ASN A 1 160 ? -12.801 11.821 21.790 1.00 54.59 160 ASN A CA 1
ATOM 1247 C C . ASN A 1 160 ? -13.987 12.491 21.077 1.00 54.59 160 ASN A C 1
ATOM 1249 O O . ASN A 1 160 ? -13.892 13.657 20.712 1.00 54.59 160 ASN A O 1
ATOM 1253 N N . ASN A 1 161 ? -15.094 11.760 20.897 1.00 43.72 161 ASN A N 1
ATOM 1254 C CA . ASN A 1 161 ? -16.479 12.224 20.643 1.00 43.72 161 ASN A CA 1
ATOM 1255 C C . ASN A 1 161 ? -16.751 13.337 19.606 1.00 43.72 161 ASN A C 1
ATOM 1257 O O . ASN A 1 161 ? -17.901 13.754 19.470 1.00 43.72 161 ASN A O 1
ATOM 1261 N N . THR A 1 162 ? -15.761 13.810 18.860 1.00 42.28 162 THR A N 1
ATOM 1262 C CA . THR A 1 162 ? -15.918 14.898 17.901 1.00 42.28 162 THR A CA 1
ATOM 1263 C C . THR A 1 162 ? -15.846 14.275 16.515 1.00 42.28 162 THR A C 1
ATOM 1265 O O . THR A 1 162 ? -14.771 13.827 16.116 1.00 42.28 162 THR A O 1
ATOM 1268 N N . PRO A 1 163 ? -16.971 14.175 15.789 1.00 43.06 163 PRO A N 1
ATOM 1269 C CA . PRO A 1 163 ? -16.951 13.690 14.422 1.00 43.06 163 PRO A CA 1
ATOM 1270 C C . PRO A 1 163 ? -16.055 14.619 13.607 1.00 43.06 163 PRO A C 1
ATOM 1272 O O . PRO A 1 163 ? -16.253 15.837 13.602 1.00 43.06 163 PRO A O 1
ATOM 1275 N N . THR A 1 164 ? -15.084 14.064 12.892 1.00 50.03 164 THR A N 1
ATOM 1276 C CA . THR A 1 164 ? -14.590 14.775 11.716 1.00 50.03 164 THR A CA 1
ATOM 1277 C C . THR A 1 164 ? -15.750 14.774 10.713 1.00 50.03 164 THR A C 1
ATOM 1279 O O . THR A 1 164 ? -16.386 13.746 10.510 1.00 50.03 164 THR A O 1
ATOM 1282 N N . ASN A 1 165 ? -16.097 15.925 10.125 1.00 45.75 165 ASN A N 1
ATOM 1283 C CA . ASN A 1 165 ? -17.217 16.077 9.170 1.00 45.75 165 ASN A CA 1
ATOM 1284 C C . ASN A 1 165 ? -16.988 15.349 7.823 1.00 45.75 165 ASN A C 1
ATOM 1286 O O . ASN A 1 165 ? -17.511 15.761 6.790 1.00 45.75 165 ASN A O 1
ATOM 1290 N N . ILE A 1 166 ? -16.163 14.309 7.807 1.00 52.97 166 ILE A N 1
ATOM 1291 C CA . ILE A 1 166 ? -15.845 13.517 6.630 1.00 52.97 166 ILE A CA 1
ATOM 1292 C C . ILE A 1 166 ? -16.668 12.238 6.748 1.00 52.97 166 ILE A C 1
ATOM 1294 O O . ILE A 1 166 ? -16.595 11.537 7.759 1.00 52.97 166 ILE A O 1
ATOM 1298 N N . THR A 1 167 ? -17.454 11.930 5.718 1.00 54.19 167 THR A N 1
ATOM 1299 C CA . THR A 1 167 ? -18.245 10.696 5.683 1.00 54.19 167 THR A CA 1
ATOM 1300 C C . THR A 1 167 ? -17.331 9.594 5.151 1.00 54.19 167 THR A C 1
ATOM 1302 O O . THR A 1 167 ? -17.432 9.124 4.019 1.00 54.19 167 THR A O 1
ATOM 1305 N N . PHE A 1 168 ? -16.344 9.242 5.973 1.00 57.94 168 PHE A N 1
ATOM 1306 C CA . PHE A 1 168 ? -15.461 8.112 5.731 1.00 57.94 168 PHE A CA 1
ATOM 1307 C C . PHE A 1 168 ? -16.297 6.822 5.618 1.00 57.94 168 PHE A C 1
ATOM 1309 O O . PHE A 1 168 ? -17.266 6.682 6.361 1.00 57.94 168 PHE A O 1
ATOM 1316 N N . PRO A 1 169 ? -15.969 5.884 4.707 1.00 54.78 169 PRO A N 1
ATOM 1317 C CA . PRO A 1 169 ? -14.716 5.771 3.955 1.00 54.78 169 PRO A CA 1
ATOM 1318 C C . PRO A 1 169 ? -14.759 6.233 2.485 1.00 54.78 169 PRO A C 1
ATOM 1320 O O . PRO A 1 169 ? -13.736 6.161 1.806 1.00 54.78 169 PRO A O 1
ATOM 1323 N N . GLN A 1 170 ? -15.903 6.711 1.979 1.00 61.41 170 GLN A N 1
ATOM 1324 C CA . GLN A 1 170 ? -16.089 7.067 0.556 1.00 61.41 170 GLN A CA 1
ATOM 1325 C C . GLN A 1 170 ? -15.193 8.234 0.097 1.00 61.41 170 GLN A C 1
ATOM 1327 O O . GLN A 1 170 ? -14.804 8.295 -1.073 1.00 61.41 170 GLN A O 1
ATOM 1332 N N . ASP A 1 171 ? -14.838 9.121 1.028 1.00 67.06 171 ASP A N 1
ATOM 1333 C CA . ASP A 1 171 ? -14.089 10.352 0.759 1.00 67.06 171 ASP A CA 1
ATOM 1334 C C . ASP A 1 171 ? -12.556 10.165 0.810 1.00 67.06 171 ASP A C 1
ATOM 1336 O O . ASP A 1 171 ? -11.812 11.042 0.366 1.00 67.06 171 ASP A O 1
ATOM 1340 N N . ILE A 1 172 ? -12.045 9.015 1.292 1.00 77.62 172 ILE A N 1
ATOM 1341 C CA . ILE A 1 172 ? -10.599 8.745 1.242 1.00 77.62 172 ILE A CA 1
ATOM 1342 C C . ILE A 1 172 ? -10.196 8.431 -0.183 1.00 77.62 172 ILE A C 1
ATOM 1344 O O . ILE A 1 172 ? -10.355 7.309 -0.669 1.00 77.62 172 ILE A O 1
ATOM 1348 N N . THR A 1 173 ? -9.587 9.416 -0.824 1.00 87.00 173 THR A N 1
ATOM 1349 C CA . THR A 1 173 ? -8.986 9.240 -2.135 1.00 87.00 173 THR A CA 1
ATOM 1350 C C . THR A 1 173 ? -7.537 9.687 -2.142 1.00 87.00 173 THR A C 1
ATOM 1352 O O . THR A 1 173 ? -7.136 10.606 -1.426 1.00 87.00 173 THR A O 1
ATOM 1355 N N . GLY A 1 174 ? -6.751 9.046 -2.993 1.00 90.69 174 GLY A N 1
ATOM 1356 C CA . GLY A 1 174 ? -5.408 9.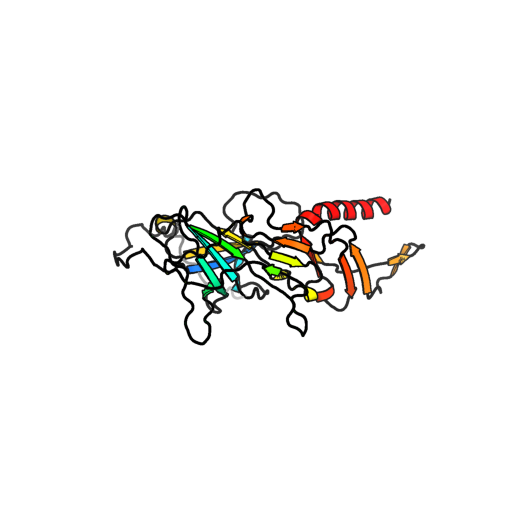479 -3.335 1.00 90.69 174 GLY A CA 1
ATOM 1357 C C . GLY A 1 174 ? -5.130 9.340 -4.819 1.00 90.69 174 GLY A C 1
ATOM 1358 O O . GLY A 1 174 ? -5.942 8.812 -5.580 1.00 90.69 174 GLY A O 1
ATOM 1359 N N . THR A 1 175 ? -3.958 9.803 -5.215 1.00 94.44 175 THR A N 1
ATOM 1360 C CA . THR A 1 175 ? -3.369 9.586 -6.527 1.00 94.44 175 THR A CA 1
ATOM 1361 C C . THR A 1 175 ? -2.170 8.665 -6.370 1.00 94.44 175 THR A C 1
ATOM 1363 O O . THR A 1 175 ? -1.318 8.870 -5.512 1.00 94.44 175 THR A O 1
ATOM 1366 N N . VAL A 1 176 ? -2.104 7.641 -7.212 1.00 95.75 176 VAL A N 1
ATOM 1367 C CA . VAL A 1 176 ? -0.934 6.778 -7.360 1.00 95.75 176 VAL A CA 1
ATOM 1368 C C . VAL A 1 176 ? -0.265 7.136 -8.670 1.00 95.75 176 VAL A C 1
ATOM 1370 O O . VAL A 1 176 ? -0.903 7.048 -9.716 1.00 95.75 176 VAL A O 1
ATOM 1373 N N . THR A 1 177 ? 1.005 7.515 -8.614 1.00 95.38 177 THR A N 1
ATOM 1374 C CA . THR A 1 177 ? 1.854 7.799 -9.772 1.00 95.38 177 THR A CA 1
ATOM 1375 C C . THR A 1 177 ? 2.786 6.617 -10.010 1.00 95.38 177 THR A C 1
ATOM 1377 O O . THR A 1 177 ? 3.633 6.297 -9.172 1.00 95.38 177 THR A O 1
ATOM 1380 N N . PHE A 1 178 ? 2.603 5.960 -11.153 1.00 92.75 178 PHE A N 1
ATOM 1381 C CA . PHE A 1 178 ? 3.329 4.769 -11.586 1.00 92.75 178 PHE A CA 1
ATOM 1382 C C . PHE A 1 178 ? 4.662 5.120 -12.254 1.00 92.75 178 PHE A C 1
ATOM 1384 O O . PHE A 1 178 ? 4.836 6.207 -12.802 1.00 92.75 178 PHE A O 1
ATOM 1391 N N . GLY A 1 179 ? 5.599 4.172 -12.238 1.00 89.38 179 GLY A N 1
ATOM 1392 C CA . GLY A 1 179 ? 6.953 4.373 -12.747 1.00 89.38 179 GLY A CA 1
ATOM 1393 C C . GLY A 1 179 ? 7.912 3.291 -12.268 1.00 89.38 179 GLY A C 1
ATOM 1394 O O . GLY A 1 179 ? 7.496 2.207 -11.841 1.00 89.38 179 GLY A O 1
ATOM 1395 N N . THR A 1 180 ? 9.214 3.566 -12.346 1.00 87.88 180 THR A N 1
ATOM 1396 C CA . THR A 1 180 ? 10.218 2.652 -11.786 1.00 87.88 180 THR A CA 1
ATOM 1397 C C . THR A 1 180 ? 10.153 2.641 -10.259 1.00 87.88 180 THR A C 1
ATOM 1399 O O . THR A 1 180 ? 9.715 3.610 -9.632 1.00 87.88 180 THR A O 1
ATOM 1402 N N . ASN A 1 181 ? 10.596 1.553 -9.623 1.00 86.75 181 ASN A N 1
ATOM 1403 C CA . ASN A 1 181 ? 10.573 1.489 -8.157 1.00 86.75 181 ASN A CA 1
ATOM 1404 C C . ASN A 1 181 ? 11.483 2.556 -7.515 1.00 86.75 181 ASN A C 1
ATOM 1406 O O . ASN A 1 181 ? 11.146 3.088 -6.465 1.00 86.75 181 ASN A O 1
ATOM 1410 N N . GLY A 1 182 ? 12.593 2.932 -8.164 1.00 86.06 182 GLY A N 1
ATOM 1411 C CA . GLY A 1 182 ? 13.466 4.009 -7.678 1.00 86.06 182 GLY A CA 1
ATOM 1412 C C . GLY A 1 182 ? 12.812 5.398 -7.678 1.00 86.06 182 GLY A C 1
ATOM 1413 O O . GLY A 1 182 ? 13.175 6.241 -6.865 1.00 86.06 182 GLY A O 1
ATOM 1414 N N . GLU A 1 183 ? 11.834 5.630 -8.555 1.00 90.38 183 GLU A N 1
ATOM 1415 C CA . GLU A 1 183 ? 11.122 6.912 -8.679 1.00 90.38 183 GLU A CA 1
ATOM 1416 C C . GLU A 1 183 ? 9.825 6.959 -7.864 1.00 90.38 183 GLU A C 1
ATOM 1418 O O . GLU A 1 183 ? 9.234 8.025 -7.718 1.00 90.38 183 GLU A O 1
ATOM 1423 N N . THR A 1 184 ? 9.353 5.813 -7.364 1.00 92.38 184 THR A N 1
ATOM 1424 C CA . THR A 1 184 ? 7.991 5.695 -6.818 1.00 92.38 184 THR A CA 1
ATOM 1425 C C . THR A 1 184 ? 7.889 4.945 -5.492 1.00 92.38 184 THR A C 1
ATOM 1427 O O . THR A 1 184 ? 6.908 5.130 -4.781 1.00 92.38 184 THR A O 1
ATOM 1430 N N . LEU A 1 185 ? 8.867 4.097 -5.147 1.00 93.75 185 LEU A N 1
ATOM 1431 C CA . LEU A 1 185 ? 8.873 3.216 -3.966 1.00 93.75 185 LEU A CA 1
ATOM 1432 C C . LEU A 1 185 ? 7.657 2.278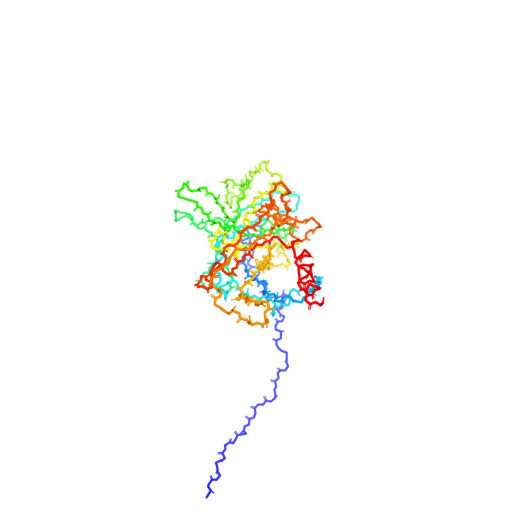 -3.856 1.00 93.75 185 LEU A C 1
ATOM 1434 O O . LEU A 1 185 ? 7.353 1.738 -2.790 1.00 93.75 185 LEU A O 1
ATOM 1438 N N . LEU A 1 186 ? 6.967 2.037 -4.970 1.00 93.38 186 LEU A N 1
ATOM 1439 C CA . LEU A 1 186 ? 5.701 1.316 -4.992 1.00 93.38 186 LEU A CA 1
ATOM 1440 C C . LEU A 1 186 ? 5.797 -0.154 -4.554 1.00 93.38 186 LEU A C 1
ATOM 1442 O O . LEU A 1 186 ? 4.780 -0.733 -4.194 1.00 93.38 186 LEU A O 1
ATOM 1446 N N . GLU A 1 187 ? 6.974 -0.780 -4.482 1.00 89.56 187 GLU A N 1
ATOM 1447 C CA . GLU A 1 187 ? 7.103 -2.120 -3.874 1.00 89.56 187 GLU A CA 1
ATOM 1448 C C . GLU A 1 187 ? 6.642 -2.203 -2.413 1.00 89.56 187 GLU A C 1
ATOM 1450 O O . GLU A 1 187 ? 6.240 -3.282 -1.948 1.00 89.56 187 GLU A O 1
ATOM 1455 N N . GLN A 1 188 ? 6.698 -1.066 -1.721 1.00 93.88 188 GLN A N 1
ATOM 1456 C CA . GLN A 1 188 ? 6.256 -0.883 -0.346 1.00 93.88 188 GLN A CA 1
ATOM 1457 C C . GLN A 1 188 ? 4.742 -0.643 -0.262 1.00 93.88 188 GLN A C 1
ATOM 1459 O O . GLN A 1 188 ? 4.202 -0.636 0.839 1.00 93.88 188 GLN A O 1
ATOM 1464 N N . PHE A 1 189 ? 4.047 -0.446 -1.393 1.00 95.50 189 PHE A N 1
ATOM 1465 C CA . PHE A 1 189 ? 2.628 -0.104 -1.428 1.00 95.50 189 PHE A CA 1
ATOM 1466 C C . PHE A 1 189 ? 1.761 -1.346 -1.244 1.00 95.50 189 PHE A C 1
ATOM 1468 O O . PHE A 1 189 ? 1.688 -2.218 -2.116 1.00 95.50 189 PHE A O 1
ATOM 1475 N N . ILE A 1 190 ? 1.101 -1.416 -0.094 1.00 94.25 190 ILE A N 1
ATOM 1476 C CA . ILE A 1 190 ? 0.291 -2.553 0.323 1.00 94.25 190 ILE A CA 1
ATOM 1477 C C . ILE A 1 190 ? -1.022 -2.083 0.933 1.00 94.25 190 ILE A C 1
ATOM 1479 O O . ILE A 1 190 ? -1.101 -0.985 1.475 1.00 94.25 190 ILE A O 1
ATOM 1483 N N . VAL A 1 191 ? -2.048 -2.921 0.827 1.00 94.38 191 VAL A N 1
ATOM 1484 C CA . VAL A 1 191 ? -3.424 -2.646 1.260 1.00 94.38 191 VAL A CA 1
ATOM 1485 C C . VAL A 1 191 ? -4.067 -3.897 1.838 1.00 94.38 191 VAL A C 1
ATOM 1487 O O . VAL A 1 191 ? -3.726 -5.018 1.458 1.00 94.38 191 VAL A O 1
ATOM 1490 N N . THR A 1 192 ? -5.014 -3.702 2.747 1.00 93.31 192 THR A N 1
ATOM 1491 C CA . THR A 1 192 ? -5.864 -4.762 3.287 1.00 93.31 192 THR A CA 1
ATOM 1492 C C . THR A 1 192 ? -7.191 -4.201 3.793 1.00 93.31 192 THR A C 1
ATOM 1494 O O . THR A 1 192 ? -7.292 -3.019 4.133 1.00 93.31 192 THR A O 1
ATOM 1497 N N . GLN A 1 193 ? -8.183 -5.083 3.882 1.00 92.62 193 GLN A N 1
ATOM 1498 C CA . GLN A 1 193 ? -9.426 -4.884 4.616 1.00 92.62 193 GLN A CA 1
ATOM 1499 C C . GLN A 1 193 ? -9.624 -6.094 5.534 1.00 92.62 193 GLN A C 1
ATOM 1501 O O . GLN A 1 193 ? -9.437 -7.241 5.119 1.00 92.62 193 GLN A O 1
ATOM 1506 N N . LYS A 1 194 ? -10.031 -5.847 6.779 1.00 90.62 194 LYS A N 1
ATOM 1507 C CA . LYS A 1 194 ? -10.352 -6.885 7.756 1.00 90.62 194 LYS A CA 1
ATOM 1508 C C . LYS A 1 194 ? -11.612 -6.512 8.525 1.00 90.62 194 LYS A C 1
ATOM 1510 O O . LYS A 1 194 ? -11.653 -5.476 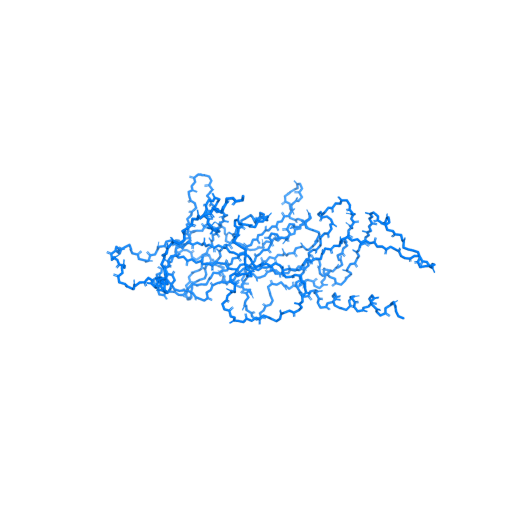9.172 1.00 90.62 194 LYS A O 1
ATOM 1515 N N . GLY A 1 195 ? -12.610 -7.384 8.502 1.00 89.88 195 GLY A N 1
ATOM 1516 C CA . GLY A 1 195 ? -13.858 -7.212 9.242 1.00 89.88 195 GLY A CA 1
ATOM 1517 C C . GLY A 1 195 ? -15.087 -7.529 8.394 1.00 89.88 195 GLY A C 1
ATOM 1518 O O . GLY A 1 195 ? -14.924 -7.927 7.236 1.00 89.88 195 GLY A O 1
ATOM 1519 N N . PRO A 1 196 ? -16.290 -7.391 8.968 1.00 92.19 196 PRO A N 1
ATOM 1520 C CA . PRO A 1 196 ? -16.551 -6.907 10.331 1.00 92.19 196 PRO A CA 1
ATOM 1521 C C . PRO A 1 196 ? -16.048 -7.867 11.427 1.00 92.19 196 PRO A C 1
ATOM 1523 O O . PRO A 1 196 ? -16.084 -9.086 11.257 1.00 92.19 196 PRO A O 1
ATOM 1526 N N . LEU A 1 197 ? -15.533 -7.326 12.537 1.00 90.25 197 LEU A N 1
ATOM 1527 C CA . LEU A 1 197 ? -15.078 -8.065 13.724 1.00 90.25 197 LEU A CA 1
ATOM 1528 C C . LEU A 1 197 ? -15.721 -7.492 14.992 1.00 90.25 197 LEU A C 1
ATOM 1530 O O . LEU A 1 197 ? -15.944 -6.291 15.074 1.00 90.25 197 LEU A O 1
ATOM 1534 N N . THR A 1 198 ? -15.918 -8.328 16.010 1.00 88.56 198 THR A N 1
ATOM 1535 C CA . THR A 1 198 ? -16.286 -7.894 17.366 1.00 88.56 198 THR A CA 1
ATOM 1536 C C . THR A 1 198 ? -15.234 -8.354 18.368 1.00 88.56 198 THR A C 1
ATOM 1538 O O . THR A 1 198 ? -14.613 -9.410 18.182 1.00 88.56 198 THR A O 1
ATOM 1541 N N . TYR A 1 199 ? -15.065 -7.605 19.458 1.00 86.94 199 TYR A N 1
ATOM 1542 C CA . TYR A 1 199 ? -14.163 -7.991 20.544 1.00 86.94 199 TYR A CA 1
ATOM 1543 C C . TYR A 1 199 ? -14.537 -9.357 21.136 1.00 86.94 199 TYR A C 1
ATOM 1545 O O . TYR A 1 199 ? -13.657 -10.174 21.385 1.00 86.94 199 TYR A O 1
ATOM 1553 N N . ASP A 1 200 ? -15.830 -9.660 21.301 1.00 83.50 200 ASP A N 1
ATOM 1554 C CA . ASP A 1 200 ? -16.272 -10.956 21.845 1.00 83.50 200 ASP A CA 1
ATOM 1555 C C . ASP A 1 200 ? -15.822 -12.159 20.997 1.00 83.50 200 ASP A C 1
ATOM 1557 O O . ASP A 1 200 ? -15.670 -13.266 21.518 1.00 83.50 200 ASP A O 1
ATOM 1561 N N . SER A 1 201 ? -15.598 -11.952 19.696 1.00 81.06 201 SER A N 1
ATOM 1562 C CA . SER A 1 201 ? -15.201 -13.020 18.773 1.00 81.06 201 SER A CA 1
ATOM 1563 C C . SER A 1 201 ? -13.687 -13.116 18.569 1.00 81.06 201 SER A C 1
ATOM 1565 O O . SER A 1 201 ? -13.191 -14.202 18.270 1.00 81.06 201 SER A O 1
ATOM 1567 N N . TRP A 1 202 ? -12.958 -12.004 18.706 1.00 79.38 202 TRP A N 1
ATOM 1568 C CA . TRP A 1 202 ? -11.538 -11.907 18.331 1.00 79.38 202 TRP A CA 1
ATOM 1569 C C . TRP A 1 202 ? -10.603 -11.501 19.476 1.00 79.38 202 TRP A C 1
ATOM 1571 O O . TRP A 1 202 ? -9.391 -11.664 19.361 1.00 79.38 202 TRP A O 1
ATOM 1581 N N . GLY A 1 203 ? -11.135 -11.023 20.599 1.00 85.25 203 GLY A N 1
ATOM 1582 C CA . GLY A 1 203 ? -10.340 -10.470 21.689 1.00 85.25 203 GLY A CA 1
ATOM 1583 C C . GLY A 1 203 ? -9.617 -9.186 21.275 1.00 85.25 203 GLY A C 1
ATOM 1584 O O . GLY A 1 203 ? -10.149 -8.369 20.529 1.00 85.25 203 GLY A O 1
ATOM 1585 N N . GLN A 1 204 ? -8.400 -8.991 21.789 1.00 83.81 204 GLN A N 1
ATOM 1586 C CA . GLN A 1 204 ? -7.600 -7.788 21.524 1.00 83.81 204 GLN A CA 1
ATOM 1587 C C . GLN A 1 204 ? -6.829 -7.849 20.201 1.00 83.81 204 GLN A C 1
ATOM 1589 O O . GLN A 1 204 ? -6.493 -6.800 19.658 1.00 83.81 204 GLN A O 1
ATOM 1594 N N . ASP A 1 205 ? -6.550 -9.047 19.685 1.00 84.88 205 ASP A N 1
ATOM 1595 C CA . ASP A 1 205 ? -5.608 -9.240 18.585 1.00 84.88 205 ASP A CA 1
ATOM 1596 C C . ASP A 1 205 ? -6.310 -9.237 17.219 1.00 84.88 205 ASP A C 1
ATOM 1598 O O . ASP A 1 205 ? -7.238 -10.005 16.956 1.00 84.88 205 ASP A O 1
ATOM 1602 N N . VAL A 1 206 ? -5.821 -8.399 16.305 1.00 88.88 206 VAL A N 1
ATOM 1603 C CA . VAL A 1 206 ? -6.313 -8.291 14.928 1.00 88.88 206 VAL A CA 1
ATOM 1604 C C . VAL A 1 206 ? -5.166 -8.545 13.954 1.00 88.88 206 VAL A C 1
ATOM 1606 O O . VAL A 1 206 ? -4.236 -7.750 13.824 1.00 88.88 206 VAL A O 1
ATOM 1609 N N . ALA A 1 207 ? -5.250 -9.663 13.230 1.00 89.44 207 ALA A N 1
ATOM 1610 C CA . ALA A 1 207 ? -4.309 -10.005 12.167 1.00 89.44 207 ALA A CA 1
ATOM 1611 C C . ALA A 1 207 ? -4.726 -9.380 10.824 1.00 89.44 207 ALA A C 1
ATOM 1613 O O . ALA A 1 207 ? -5.832 -9.622 10.322 1.00 89.44 207 ALA A O 1
ATOM 1614 N N . LEU A 1 208 ? -3.814 -8.608 10.234 1.00 91.75 208 LEU A N 1
ATOM 1615 C CA . LEU A 1 208 ? -3.951 -7.903 8.964 1.00 91.75 208 LEU A CA 1
ATOM 1616 C C . LEU A 1 208 ? -3.152 -8.614 7.863 1.00 91.75 208 LEU A C 1
ATOM 1618 O O . LEU A 1 208 ? -1.932 -8.762 7.948 1.00 91.75 208 LEU A O 1
ATOM 1622 N N . TYR A 1 209 ? -3.842 -9.035 6.803 1.00 91.44 209 TYR A N 1
ATOM 1623 C CA . TYR A 1 209 ? -3.244 -9.751 5.673 1.00 91.44 209 TYR A CA 1
ATOM 1624 C C . TYR A 1 209 ? -3.174 -8.837 4.453 1.00 91.44 209 TYR A C 1
ATOM 1626 O O . TYR A 1 209 ? -4.170 -8.609 3.767 1.00 91.44 209 TYR A O 1
ATOM 1634 N N . PHE A 1 210 ? -1.993 -8.290 4.199 1.00 92.25 210 PHE A N 1
ATOM 1635 C CA . PHE A 1 210 ? -1.745 -7.297 3.166 1.00 92.25 210 PHE A CA 1
ATOM 1636 C C . PHE A 1 210 ? -1.501 -7.914 1.786 1.00 92.25 210 PHE A C 1
ATOM 1638 O O . PHE A 1 210 ? -0.811 -8.928 1.643 1.00 92.25 210 PHE A O 1
ATOM 1645 N N . GLU A 1 211 ? -2.002 -7.243 0.750 1.00 90.94 211 GLU A N 1
ATOM 1646 C CA . GLU A 1 211 ? -1.715 -7.530 -0.656 1.00 90.94 211 GLU A CA 1
ATOM 1647 C C . GLU A 1 211 ? -1.226 -6.265 -1.377 1.00 90.94 211 GLU A C 1
ATOM 1649 O O . GLU A 1 211 ? -1.394 -5.143 -0.897 1.00 90.94 211 GLU A O 1
ATOM 1654 N N . ARG A 1 212 ? -0.610 -6.438 -2.552 1.00 89.25 212 ARG A N 1
ATOM 1655 C CA . ARG A 1 212 ? -0.204 -5.319 -3.412 1.00 89.25 212 ARG A CA 1
ATOM 1656 C C . ARG A 1 212 ? -1.314 -5.034 -4.426 1.00 89.25 212 ARG A C 1
ATOM 1658 O O . ARG A 1 212 ? -1.674 -5.947 -5.165 1.00 89.25 212 ARG A O 1
ATOM 1665 N N . PRO A 1 213 ? -1.812 -3.791 -4.540 1.00 89.62 213 PRO A N 1
ATOM 1666 C CA . PRO A 1 213 ? -2.852 -3.436 -5.511 1.00 89.62 213 PRO A CA 1
ATOM 1667 C C . PRO A 1 213 ? -2.275 -3.159 -6.912 1.00 89.62 213 PRO A C 1
ATOM 1669 O O . PRO A 1 213 ? -2.979 -2.737 -7.828 1.00 89.62 213 PRO A O 1
ATOM 1672 N N . ILE A 1 214 ? -0.973 -3.373 -7.074 1.00 87.69 214 ILE A N 1
ATOM 1673 C CA . ILE A 1 214 ? -0.181 -3.073 -8.258 1.00 87.69 214 ILE A CA 1
ATOM 1674 C C . ILE A 1 214 ? 0.549 -4.327 -8.731 1.00 87.69 214 ILE A C 1
ATOM 1676 O O . ILE A 1 214 ? 0.771 -5.275 -7.978 1.00 87.69 214 ILE A O 1
ATOM 1680 N N . SER A 1 215 ? 0.973 -4.290 -9.981 1.00 83.31 215 SER A N 1
ATOM 1681 C CA . SER A 1 215 ? 1.780 -5.306 -10.632 1.00 83.31 215 SER A CA 1
ATOM 1682 C C . SER A 1 215 ? 3.199 -4.807 -10.848 1.00 83.31 215 SER A C 1
ATOM 1684 O O . SER A 1 215 ? 3.425 -3.619 -11.074 1.00 83.31 215 SER A O 1
ATOM 1686 N N . LYS A 1 216 ? 4.143 -5.746 -10.814 1.00 83.94 216 LYS A N 1
ATOM 1687 C CA . LYS A 1 216 ? 5.567 -5.519 -11.044 1.00 83.94 216 LYS A CA 1
ATOM 1688 C C . LYS A 1 216 ? 5.993 -6.207 -12.329 1.00 83.94 216 LYS A C 1
ATOM 1690 O O . LYS A 1 216 ? 5.707 -7.387 -12.515 1.00 83.94 216 LYS A O 1
ATOM 1695 N N . ILE A 1 217 ? 6.722 -5.494 -13.175 1.00 80.81 217 ILE A N 1
ATOM 1696 C CA . ILE A 1 217 ? 7.445 -6.072 -14.305 1.00 80.81 217 ILE A CA 1
ATOM 1697 C C . ILE A 1 217 ? 8.932 -5.911 -14.031 1.00 80.81 217 ILE A C 1
ATOM 1699 O O . ILE A 1 217 ? 9.399 -4.801 -13.783 1.00 80.81 217 ILE A O 1
ATOM 1703 N N . THR A 1 218 ? 9.662 -7.022 -14.091 1.00 80.69 218 THR A N 1
ATOM 1704 C CA . THR A 1 218 ? 11.124 -7.040 -14.016 1.00 80.69 218 THR A CA 1
ATOM 1705 C C . THR A 1 218 ? 11.676 -7.401 -15.387 1.00 80.69 218 THR A C 1
ATOM 1707 O O . THR A 1 218 ? 11.256 -8.400 -15.967 1.00 80.69 218 THR A O 1
ATOM 1710 N N . LEU A 1 219 ? 12.624 -6.616 -15.896 1.00 76.12 219 LEU A N 1
ATOM 1711 C CA . LEU A 1 219 ? 13.348 -6.937 -17.123 1.00 76.12 219 LEU A CA 1
ATOM 1712 C C . LEU A 1 219 ? 14.773 -7.351 -16.776 1.00 76.12 219 LEU A C 1
ATOM 1714 O O . LEU A 1 219 ? 15.580 -6.542 -16.317 1.00 76.12 219 LEU A O 1
ATOM 1718 N N . GLU A 1 220 ? 15.081 -8.620 -17.021 1.00 74.88 220 GLU A N 1
ATOM 1719 C CA . GLU A 1 220 ? 16.382 -9.197 -16.682 1.00 74.88 220 GLU A CA 1
ATOM 1720 C C . GLU A 1 220 ? 17.435 -8.966 -17.770 1.00 74.88 220 GLU A C 1
ATOM 1722 O O . GLU A 1 220 ? 18.591 -8.658 -17.474 1.00 74.88 220 GLU A O 1
ATOM 1727 N N . LYS A 1 221 ? 17.052 -9.127 -19.041 1.00 73.25 221 LYS A N 1
ATOM 1728 C CA . LYS A 1 221 ? 17.973 -9.063 -20.179 1.00 73.25 221 LYS A CA 1
ATOM 1729 C C . LYS A 1 221 ? 17.250 -8.615 -21.442 1.00 73.25 221 LYS A C 1
ATOM 1731 O O . LYS A 1 221 ? 16.123 -9.025 -21.700 1.00 73.25 221 LYS A O 1
ATOM 1736 N N . VAL A 1 222 ? 17.964 -7.854 -22.266 1.00 78.88 222 VAL A N 1
ATOM 1737 C CA . VAL A 1 222 ? 17.604 -7.569 -23.656 1.00 78.88 222 VAL A CA 1
ATOM 1738 C C . VAL A 1 222 ? 18.631 -8.233 -24.562 1.00 78.88 222 VAL A C 1
ATOM 1740 O O . VAL A 1 222 ? 19.835 -8.122 -24.327 1.00 78.88 222 VAL A O 1
ATOM 1743 N N . ILE A 1 223 ? 18.151 -8.945 -25.579 1.00 80.75 223 ILE A N 1
ATOM 1744 C CA . ILE A 1 223 ? 18.976 -9.544 -26.629 1.00 80.75 223 ILE A CA 1
ATOM 1745 C C . ILE A 1 223 ? 18.440 -9.021 -27.956 1.00 80.75 223 ILE A C 1
ATOM 1747 O O . ILE A 1 223 ? 17.260 -9.196 -28.252 1.00 80.75 223 ILE A O 1
ATOM 1751 N N . HIS A 1 224 ? 19.297 -8.378 -28.743 1.00 79.44 224 HIS A N 1
ATOM 1752 C CA . HIS A 1 224 ? 18.970 -8.002 -30.115 1.00 79.44 224 HIS A CA 1
ATOM 1753 C C . HIS A 1 224 ? 19.389 -9.140 -31.050 1.00 79.44 224 HIS A C 1
ATOM 1755 O O . HIS A 1 224 ? 20.474 -9.683 -30.887 1.00 79.44 224 HIS A O 1
ATOM 1761 N N . ILE A 1 225 ? 18.555 -9.520 -32.016 1.00 81.81 225 ILE A N 1
ATOM 1762 C CA . ILE A 1 225 ? 18.901 -10.528 -33.026 1.00 81.81 225 ILE A CA 1
ATOM 1763 C C . ILE A 1 225 ? 19.002 -9.803 -34.363 1.00 81.81 225 ILE A C 1
ATOM 1765 O O . ILE A 1 225 ? 18.037 -9.173 -34.792 1.00 81.81 225 ILE A O 1
ATOM 1769 N N . ASP A 1 226 ? 20.174 -9.854 -34.997 1.00 81.94 226 ASP A N 1
ATOM 1770 C CA . ASP A 1 226 ? 20.385 -9.188 -36.281 1.00 81.94 226 ASP A CA 1
ATOM 1771 C C . ASP A 1 226 ? 19.660 -9.899 -37.442 1.00 81.94 226 ASP A C 1
ATOM 1773 O O . ASP A 1 226 ? 19.078 -10.977 -37.296 1.00 81.94 226 ASP A O 1
ATOM 1777 N N . SER A 1 227 ? 19.724 -9.314 -38.641 1.00 86.56 227 SER A N 1
ATOM 1778 C CA . SER A 1 227 ? 19.108 -9.887 -39.847 1.00 86.56 227 SER A CA 1
ATOM 1779 C C . SER A 1 227 ? 19.669 -11.255 -40.257 1.00 86.56 227 SER A C 1
ATOM 1781 O O . SER A 1 227 ? 19.075 -11.925 -41.097 1.00 86.56 227 SER A O 1
ATOM 1783 N N . ASN A 1 228 ? 20.817 -11.658 -39.709 1.00 87.38 228 ASN A N 1
ATOM 1784 C CA . ASN A 1 228 ? 21.461 -12.943 -39.968 1.00 87.38 228 ASN A CA 1
ATOM 1785 C C . ASN A 1 228 ? 21.153 -13.977 -38.872 1.00 87.38 228 ASN A C 1
ATOM 1787 O O . ASN A 1 228 ? 21.658 -15.099 -38.939 1.00 87.38 228 ASN A O 1
ATOM 1791 N N . GLY A 1 229 ? 20.346 -13.621 -37.866 1.00 79.62 229 GLY A N 1
ATOM 1792 C CA . GLY A 1 229 ? 20.023 -14.488 -36.736 1.00 79.62 229 GLY A CA 1
ATOM 1793 C C . GLY A 1 229 ? 21.104 -14.530 -35.651 1.00 79.62 229 GLY A C 1
ATOM 1794 O O . GLY A 1 229 ? 21.056 -15.407 -34.789 1.00 79.62 229 GLY A O 1
ATOM 1795 N N . VAL A 1 230 ? 22.085 -13.622 -35.677 1.00 84.06 230 VAL A N 1
ATOM 1796 C CA . VAL A 1 230 ? 23.154 -13.561 -34.675 1.00 84.06 230 VAL A CA 1
ATOM 1797 C C . VAL A 1 230 ? 22.676 -12.743 -33.468 1.00 84.06 230 VAL A C 1
ATOM 1799 O O . VAL A 1 230 ? 22.288 -11.583 -33.638 1.00 84.06 230 VAL A O 1
ATOM 1802 N N . PRO A 1 231 ? 22.698 -13.308 -32.245 1.00 80.38 231 PRO A N 1
ATOM 1803 C CA . PRO A 1 231 ? 22.328 -12.576 -31.042 1.00 80.38 231 PRO A CA 1
ATOM 1804 C C . PRO A 1 231 ? 23.441 -11.612 -30.610 1.00 80.38 231 PRO A C 1
ATOM 1806 O O . PRO A 1 231 ? 24.595 -12.004 -30.437 1.00 80.38 231 PRO A O 1
ATOM 1809 N N . ASP A 1 232 ? 23.072 -10.361 -30.361 1.00 77.62 232 ASP A N 1
ATOM 1810 C CA . ASP A 1 232 ? 23.855 -9.379 -29.622 1.00 77.62 232 ASP A CA 1
ATOM 1811 C C . ASP A 1 232 ? 23.349 -9.301 -28.176 1.00 77.62 232 ASP A C 1
ATOM 1813 O O . ASP A 1 232 ? 22.257 -8.807 -27.878 1.00 77.62 232 ASP A O 1
ATOM 1817 N N . GLU A 1 233 ? 24.166 -9.815 -27.259 1.00 75.62 233 GLU A N 1
ATOM 1818 C CA . GLU A 1 233 ? 23.879 -9.840 -25.824 1.00 75.62 233 GLU A CA 1
ATOM 1819 C C . GLU A 1 233 ? 24.441 -8.625 -25.063 1.00 75.62 233 GLU A C 1
ATOM 1821 O O . GLU A 1 233 ? 24.340 -8.558 -23.829 1.00 75.62 233 GLU A O 1
ATOM 1826 N N . ASN A 1 234 ? 25.051 -7.673 -25.778 1.00 76.56 234 ASN A N 1
ATOM 1827 C CA . ASN A 1 234 ? 25.745 -6.522 -25.198 1.00 76.56 234 ASN A CA 1
ATOM 1828 C C . ASN A 1 234 ? 24.867 -5.276 -25.085 1.00 76.56 234 ASN A C 1
ATOM 1830 O O . ASN A 1 234 ? 25.386 -4.186 -24.845 1.00 76.56 234 ASN A O 1
ATOM 1834 N N . ILE A 1 235 ? 23.546 -5.410 -25.218 1.00 79.38 235 ILE A N 1
ATOM 1835 C CA . ILE A 1 235 ? 22.634 -4.301 -24.943 1.00 79.38 235 ILE A CA 1
ATOM 1836 C C . ILE A 1 235 ? 22.749 -3.944 -23.456 1.00 79.38 235 ILE A C 1
ATOM 1838 O O . ILE A 1 235 ? 22.400 -4.728 -22.569 1.00 79.38 235 ILE A O 1
ATOM 1842 N N . MET A 1 236 ? 23.309 -2.764 -23.193 1.00 81.81 236 MET A N 1
ATOM 1843 C CA . MET A 1 236 ? 23.564 -2.265 -21.839 1.00 81.81 236 MET A CA 1
ATOM 1844 C C . MET A 1 236 ? 22.433 -1.384 -21.319 1.00 81.81 236 MET A C 1
ATOM 1846 O O . MET A 1 236 ? 22.228 -1.325 -20.110 1.00 81.81 236 MET A O 1
ATOM 1850 N N . SER A 1 237 ? 21.704 -0.730 -22.218 1.00 85.25 237 SER A N 1
ATOM 1851 C CA . SER A 1 237 ? 20.546 0.091 -21.892 1.00 85.25 237 SER A CA 1
ATOM 1852 C C . SER A 1 237 ? 19.570 0.142 -23.063 1.00 85.25 237 SER A C 1
ATOM 1854 O O . SER A 1 237 ? 19.951 -0.050 -24.220 1.00 85.25 237 SER A O 1
ATOM 1856 N N . CYS A 1 238 ? 18.300 0.384 -22.757 1.00 84.38 238 CYS A N 1
ATOM 1857 C CA . CYS A 1 238 ? 17.262 0.650 -23.745 1.00 84.38 238 CYS A CA 1
ATOM 1858 C C . CYS A 1 238 ? 16.119 1.447 -23.116 1.00 84.38 238 CYS A C 1
ATOM 1860 O O . CYS A 1 238 ? 15.950 1.461 -21.899 1.00 84.38 238 CYS A O 1
ATOM 1862 N N . THR A 1 239 ? 15.295 2.059 -23.957 1.00 88.12 239 THR A N 1
ATOM 1863 C CA . THR A 1 239 ? 14.048 2.693 -23.531 1.00 88.12 239 THR A CA 1
ATOM 1864 C C . THR A 1 239 ? 12.878 1.804 -23.934 1.00 88.12 239 THR A C 1
ATOM 1866 O O . THR A 1 239 ? 12.803 1.346 -25.073 1.00 88.12 239 THR A O 1
ATOM 1869 N N . LEU A 1 240 ? 11.988 1.536 -22.984 1.00 84.88 240 LEU A N 1
ATOM 1870 C CA . LEU A 1 240 ? 10.760 0.775 -23.172 1.00 84.88 240 LEU A CA 1
ATOM 1871 C C . LEU A 1 240 ? 9.583 1.720 -23.003 1.00 84.88 240 LEU A C 1
ATOM 1873 O O . LEU A 1 240 ? 9.420 2.325 -21.944 1.00 84.88 240 LEU A O 1
ATOM 1877 N N . ASP A 1 241 ? 8.755 1.810 -24.035 1.00 87.31 241 ASP A N 1
ATOM 1878 C CA . ASP A 1 241 ? 7.568 2.648 -24.019 1.00 87.31 241 ASP A CA 1
ATOM 1879 C C . ASP A 1 241 ? 6.310 1.795 -23.922 1.00 87.31 241 ASP A C 1
ATOM 1881 O O . ASP A 1 241 ? 6.077 0.868 -24.700 1.00 87.31 241 ASP A O 1
ATOM 1885 N N . PHE A 1 242 ? 5.457 2.162 -22.977 1.00 86.75 242 PHE A N 1
ATOM 1886 C CA . PHE A 1 242 ? 4.158 1.557 -22.760 1.00 86.75 242 PHE A CA 1
ATOM 1887 C C . PHE A 1 242 ? 3.070 2.609 -22.977 1.00 86.75 242 PHE A C 1
ATOM 1889 O O . PHE A 1 242 ? 2.527 3.156 -22.010 1.00 86.75 242 PHE A O 1
ATOM 1896 N N . PRO A 1 243 ? 2.736 2.911 -24.245 1.00 86.69 243 PRO A N 1
ATOM 1897 C CA . PRO A 1 243 ? 1.907 4.060 -24.612 1.00 86.69 243 PRO A CA 1
ATOM 1898 C C . PRO A 1 243 ? 0.497 4.005 -24.016 1.00 86.69 243 PRO A C 1
ATOM 1900 O O . PRO A 1 243 ? -0.110 5.041 -23.771 1.00 86.69 243 PRO A O 1
ATOM 1903 N N . ASN A 1 244 ? -0.009 2.799 -23.749 1.00 86.12 244 ASN A N 1
ATOM 1904 C CA . ASN A 1 244 ? -1.369 2.580 -23.261 1.00 86.12 244 ASN A CA 1
ATOM 1905 C C . ASN A 1 244 ? -1.462 2.375 -21.744 1.00 86.12 244 ASN A C 1
ATOM 1907 O O . ASN A 1 244 ? -2.570 2.278 -21.224 1.00 86.12 244 ASN A O 1
ATOM 1911 N N . MET A 1 245 ? -0.334 2.302 -21.030 1.00 85.31 245 MET A N 1
ATOM 1912 C CA . MET A 1 245 ? -0.366 2.161 -19.575 1.00 85.31 245 MET A CA 1
ATOM 1913 C C . MET A 1 245 ? -0.620 3.508 -18.907 1.00 85.31 245 MET A C 1
ATOM 1915 O O . MET A 1 245 ? -0.017 4.516 -19.279 1.00 85.31 245 MET A O 1
ATOM 1919 N N . TYR A 1 246 ? -1.510 3.513 -17.915 1.00 90.94 246 TYR A N 1
ATOM 1920 C CA . TYR A 1 246 ? -1.801 4.696 -17.111 1.00 90.94 246 TYR A CA 1
ATOM 1921 C C . TYR A 1 246 ? -0.566 5.123 -16.326 1.00 90.94 246 TYR A C 1
ATOM 1923 O O . TYR A 1 246 ? 0.037 4.298 -15.646 1.00 90.94 246 TYR A O 1
ATOM 1931 N N . LYS A 1 247 ? -0.230 6.412 -16.377 1.00 92.38 247 LYS A N 1
ATOM 1932 C CA . LYS A 1 247 ? 0.785 7.042 -15.522 1.00 92.38 247 LYS A CA 1
ATOM 1933 C C . LYS A 1 247 ? 0.272 7.278 -14.115 1.00 92.38 247 LYS A C 1
ATOM 1935 O O . LYS A 1 247 ? 1.049 7.226 -13.169 1.00 92.38 247 LYS A O 1
ATOM 1940 N N . THR A 1 248 ? -1.024 7.546 -13.978 1.00 94.44 248 THR A N 1
ATOM 1941 C CA . THR A 1 248 ? -1.648 7.796 -12.682 1.00 94.44 248 THR A CA 1
ATOM 1942 C C . THR A 1 248 ? -2.955 7.030 -12.520 1.00 94.44 248 THR A C 1
ATOM 1944 O O . THR A 1 248 ? -3.627 6.697 -13.498 1.00 94.44 248 THR A O 1
ATOM 1947 N N . ALA A 1 249 ? -3.320 6.738 -11.276 1.00 94.88 249 ALA A N 1
ATOM 1948 C CA . ALA A 1 249 ? -4.616 6.179 -10.911 1.00 94.88 249 ALA A CA 1
ATOM 1949 C C . ALA A 1 249 ? -5.167 6.858 -9.658 1.00 94.88 249 ALA A C 1
ATOM 1951 O O . ALA A 1 249 ? -4.412 7.226 -8.762 1.00 94.88 249 ALA A O 1
ATOM 1952 N N . THR A 1 250 ? -6.488 6.964 -9.568 1.00 93.56 250 THR A N 1
ATOM 1953 C CA . THR A 1 250 ? -7.167 7.269 -8.309 1.00 93.56 250 THR A CA 1
ATOM 1954 C C . THR A 1 250 ? -7.149 6.030 -7.424 1.00 93.56 250 THR A C 1
ATOM 1956 O O . THR A 1 250 ? -7.551 4.949 -7.858 1.00 93.56 250 THR A O 1
ATOM 1959 N N . PHE A 1 251 ? -6.706 6.193 -6.183 1.00 93.06 251 PHE A N 1
ATOM 1960 C CA . PHE A 1 251 ? -6.686 5.163 -5.155 1.00 93.06 251 PHE A CA 1
ATOM 1961 C C . PHE A 1 251 ? -7.798 5.381 -4.137 1.00 93.06 251 PHE A C 1
ATOM 1963 O O . PHE A 1 251 ? -7.953 6.486 -3.621 1.00 93.06 251 PHE A O 1
ATOM 1970 N N . LYS A 1 252 ? -8.550 4.314 -3.853 1.00 90.81 252 LYS A N 1
ATOM 1971 C CA . LYS A 1 252 ? -9.606 4.267 -2.838 1.00 90.81 252 LYS A CA 1
ATOM 1972 C C . LYS A 1 252 ? -9.407 3.038 -1.941 1.00 90.81 252 LYS A C 1
ATOM 1974 O O . LYS A 1 252 ? -9.753 1.934 -2.367 1.00 90.81 252 LYS A O 1
ATOM 1979 N N . PRO A 1 253 ? -8.865 3.181 -0.716 1.00 87.38 253 PRO A N 1
ATOM 1980 C CA . PRO A 1 253 ? -8.617 2.041 0.172 1.00 87.38 253 PRO A CA 1
ATOM 1981 C C . PRO A 1 253 ? -9.906 1.312 0.571 1.00 87.38 253 PRO A C 1
ATOM 1983 O O . PRO A 1 253 ? -9.903 0.092 0.688 1.00 87.38 253 PRO A O 1
ATOM 1986 N N . ALA A 1 254 ? -11.016 2.047 0.692 1.00 84.62 254 ALA A N 1
ATOM 1987 C CA . ALA A 1 254 ? -12.346 1.525 1.016 1.00 84.62 254 ALA A CA 1
ATOM 1988 C C . ALA A 1 254 ? -12.850 0.442 0.049 1.00 84.62 254 ALA A C 1
ATOM 1990 O O . ALA A 1 254 ? -13.672 -0.393 0.407 1.00 84.62 254 ALA A O 1
ATOM 1991 N N . ASN A 1 255 ? -12.361 0.461 -1.191 1.00 86.69 255 ASN A N 1
ATOM 1992 C CA . ASN A 1 255 ? -12.788 -0.471 -2.226 1.00 86.69 255 ASN A CA 1
ATOM 1993 C C . ASN A 1 255 ? -12.068 -1.828 -2.121 1.00 86.69 255 ASN A C 1
ATOM 1995 O O . ASN A 1 255 ? -12.378 -2.758 -2.867 1.00 86.69 255 ASN A O 1
ATOM 1999 N N . PHE A 1 256 ? -11.076 -1.971 -1.234 1.00 84.38 256 PHE A N 1
ATOM 2000 C CA . PHE A 1 256 ? -10.259 -3.178 -1.165 1.00 84.38 256 PHE A CA 1
ATOM 2001 C C . PHE A 1 256 ? -11.046 -4.364 -0.622 1.00 84.38 256 PHE A C 1
ATOM 2003 O O . PHE A 1 256 ? -11.236 -4.458 0.571 1.00 84.38 256 PHE A O 1
ATOM 2010 N N . GLY A 1 257 ? -11.429 -5.312 -1.480 1.00 71.56 257 GLY A N 1
ATOM 2011 C CA . GLY A 1 257 ? -12.273 -6.446 -1.074 1.00 71.56 257 GLY A CA 1
ATOM 2012 C C . GLY A 1 257 ? -13.755 -6.253 -1.397 1.00 71.56 257 GLY A C 1
ATOM 2013 O O . GLY A 1 257 ? -14.519 -7.204 -1.266 1.00 71.56 257 GLY A O 1
ATOM 2014 N N . GLY A 1 258 ? -14.137 -5.073 -1.894 1.00 76.31 258 GLY A N 1
ATOM 2015 C CA . GLY A 1 258 ? -15.453 -4.805 -2.466 1.00 76.31 258 GLY A CA 1
ATOM 2016 C C . GLY A 1 258 ? -15.552 -5.136 -3.960 1.00 76.31 258 GLY A C 1
ATOM 2017 O O . GLY A 1 258 ? -14.651 -5.729 -4.557 1.00 76.31 258 GLY A O 1
ATOM 2018 N N . ASN A 1 259 ? -16.671 -4.724 -4.564 1.00 77.12 259 ASN A N 1
ATOM 2019 C CA . ASN A 1 259 ? -16.940 -4.882 -6.000 1.00 77.12 259 ASN A CA 1
ATOM 2020 C C . ASN A 1 259 ? -16.264 -3.805 -6.861 1.00 77.12 259 ASN A C 1
ATOM 2022 O O . ASN A 1 259 ? -16.009 -4.031 -8.044 1.00 77.12 259 ASN A O 1
ATOM 2026 N N . ASP A 1 260 ? -15.992 -2.639 -6.277 1.00 83.88 260 ASP A N 1
ATOM 2027 C CA . ASP A 1 260 ? -15.354 -1.527 -6.970 1.00 83.88 260 ASP A CA 1
ATOM 2028 C C . ASP A 1 260 ? -13.824 -1.678 -6.973 1.00 83.88 260 ASP A C 1
ATOM 2030 O O . ASP A 1 260 ? -13.241 -2.234 -6.039 1.00 83.88 260 ASP A O 1
ATOM 2034 N N . PRO A 1 261 ? -13.125 -1.173 -8.004 1.00 86.06 261 PRO A N 1
ATOM 2035 C CA . PRO A 1 261 ? -11.675 -1.263 -8.066 1.00 86.06 261 PRO A CA 1
ATOM 2036 C C . PRO A 1 261 ? -11.003 -0.346 -7.035 1.00 86.06 261 PRO A C 1
ATOM 2038 O O . PRO A 1 261 ? -11.395 0.803 -6.828 1.00 86.06 261 PRO A O 1
ATOM 2041 N N . VAL A 1 262 ? -9.919 -0.845 -6.439 1.00 89.94 262 VAL A N 1
ATOM 2042 C CA . VAL A 1 262 ? -9.053 -0.098 -5.505 1.00 89.94 262 VAL A CA 1
ATOM 2043 C C . VAL A 1 262 ? -8.258 0.990 -6.218 1.00 89.94 262 VAL A C 1
ATOM 2045 O O . VAL A 1 262 ? -8.030 2.061 -5.660 1.00 89.94 262 VAL A O 1
ATOM 2048 N N . LEU A 1 263 ? -7.841 0.713 -7.457 1.00 92.25 263 LEU A N 1
ATOM 2049 C CA . LEU A 1 263 ? -7.139 1.644 -8.333 1.00 92.25 263 LEU A CA 1
ATOM 2050 C C . LEU A 1 263 ? -7.934 1.819 -9.623 1.00 92.25 263 LEU A C 1
ATOM 2052 O O . LEU A 1 263 ? -8.189 0.845 -10.328 1.00 92.25 263 LEU A O 1
ATOM 2056 N N . THR A 1 264 ? -8.276 3.062 -9.948 1.00 92.06 264 THR A N 1
ATOM 2057 C CA . THR A 1 264 ? -8.929 3.428 -11.213 1.00 92.06 264 THR A CA 1
ATOM 2058 C C . THR A 1 264 ? -7.976 4.290 -12.031 1.00 92.06 264 THR A C 1
ATOM 2060 O O . THR A 1 264 ? -7.607 5.376 -11.592 1.00 92.06 264 THR A O 1
ATOM 2063 N N . GLY A 1 265 ? -7.534 3.796 -13.189 1.00 91.56 265 GLY A N 1
ATOM 2064 C CA . GLY A 1 265 ? -6.591 4.505 -14.059 1.00 91.56 265 GLY A CA 1
ATOM 2065 C C . GLY A 1 265 ? -7.145 5.829 -14.588 1.00 91.56 265 GLY A C 1
ATOM 2066 O O . GLY A 1 265 ? -8.338 5.942 -14.860 1.00 91.56 265 GLY A O 1
ATOM 2067 N N . ASN A 1 266 ? -6.275 6.827 -14.741 1.00 92.06 266 ASN A N 1
ATOM 2068 C CA . ASN A 1 266 ? -6.634 8.106 -15.344 1.00 92.06 266 ASN A CA 1
ATOM 2069 C C . ASN A 1 266 ? -6.423 8.062 -16.867 1.00 92.06 266 ASN A C 1
ATOM 2071 O O . ASN A 1 266 ? -5.288 8.070 -17.344 1.00 92.06 266 ASN A O 1
ATOM 2075 N N . GLU A 1 267 ? -7.520 8.048 -17.625 1.00 88.31 267 GLU A N 1
ATOM 2076 C CA . GLU A 1 267 ? -7.530 7.978 -19.094 1.00 88.31 267 GLU A CA 1
ATOM 2077 C C . GLU A 1 267 ? -6.766 9.115 -19.781 1.00 88.31 267 GLU A C 1
ATOM 2079 O O . GLU A 1 267 ? -6.122 8.884 -20.806 1.00 88.31 267 GLU A O 1
ATOM 2084 N N . ASP A 1 268 ? -6.761 10.307 -19.183 1.00 90.69 268 ASP A N 1
ATOM 2085 C CA . ASP A 1 268 ? -6.068 11.482 -19.719 1.00 90.69 268 ASP A CA 1
ATOM 2086 C C . ASP A 1 268 ? -4.549 11.432 -19.468 1.00 90.69 268 ASP A C 1
ATOM 2088 O O . ASP A 1 268 ? -3.791 12.266 -19.968 1.00 90.69 268 ASP A O 1
ATOM 2092 N N . SER A 1 269 ? -4.078 10.447 -18.695 1.00 89.44 269 SER A N 1
ATOM 2093 C CA . SER A 1 269 ? -2.696 10.326 -18.238 1.00 89.44 269 SER A CA 1
ATOM 2094 C C . SER A 1 269 ? -2.138 8.935 -18.546 1.00 89.44 269 SER A C 1
ATOM 2096 O O . SER A 1 269 ? -2.069 8.053 -17.687 1.00 89.44 269 SER A O 1
ATOM 2098 N N . LYS A 1 270 ? -1.709 8.734 -19.797 1.00 90.38 270 LYS A N 1
ATOM 2099 C CA . LYS A 1 270 ? -1.102 7.486 -20.296 1.00 90.38 270 LYS A CA 1
ATOM 2100 C C . LYS A 1 270 ? 0.330 7.677 -20.798 1.00 90.38 270 LYS A C 1
ATOM 2102 O O . LYS A 1 270 ? 0.795 8.800 -21.006 1.00 90.38 270 LYS A O 1
ATOM 2107 N N . GLY A 1 271 ? 1.022 6.559 -21.001 1.00 85.75 271 GLY A N 1
ATOM 2108 C CA . GLY A 1 271 ? 2.307 6.481 -21.690 1.00 85.75 271 GLY A CA 1
ATOM 2109 C C . GLY A 1 271 ? 3.495 6.451 -20.744 1.00 85.75 271 GLY A C 1
ATOM 2110 O O . GLY A 1 271 ? 4.146 7.470 -20.541 1.00 85.75 271 GLY A O 1
ATOM 2111 N N . ILE A 1 272 ? 3.794 5.293 -20.163 1.00 85.62 272 ILE A N 1
ATOM 2112 C CA . ILE A 1 272 ? 4.962 5.157 -19.287 1.00 85.62 272 ILE A CA 1
ATOM 2113 C C . ILE A 1 272 ? 6.197 4.860 -20.124 1.00 85.62 272 ILE A C 1
ATOM 2115 O O . ILE A 1 272 ? 6.197 3.927 -20.924 1.00 85.62 272 ILE A O 1
ATOM 2119 N N . THR A 1 273 ? 7.244 5.643 -19.897 1.00 85.94 273 THR A N 1
ATOM 2120 C CA . THR A 1 273 ? 8.568 5.429 -20.472 1.00 85.94 273 THR A CA 1
ATOM 2121 C C . THR A 1 273 ? 9.483 4.913 -19.381 1.00 85.94 273 THR A C 1
ATOM 2123 O O . THR A 1 273 ? 9.579 5.498 -18.303 1.00 85.94 273 THR A O 1
ATOM 2126 N N . TRP A 1 274 ? 10.167 3.819 -19.674 1.00 86.19 274 TRP A N 1
ATOM 2127 C CA . TRP A 1 274 ? 11.083 3.173 -18.761 1.00 86.19 274 TRP A CA 1
ATOM 2128 C C . TRP A 1 274 ? 12.468 3.068 -19.398 1.00 86.19 274 TRP A C 1
ATOM 2130 O O . TRP A 1 274 ? 12.674 2.355 -20.377 1.00 86.19 274 TRP A O 1
ATOM 2140 N N . ASN A 1 275 ? 13.433 3.783 -18.820 1.00 86.44 275 ASN A N 1
ATOM 2141 C CA . ASN A 1 275 ? 14.839 3.676 -19.193 1.00 86.44 275 ASN A CA 1
ATOM 2142 C C . ASN A 1 275 ? 15.480 2.512 -18.428 1.00 86.44 275 ASN A C 1
ATOM 2144 O O . ASN A 1 275 ? 15.795 2.637 -17.245 1.00 86.44 275 ASN A O 1
ATOM 2148 N N . TRP A 1 276 ? 15.638 1.378 -19.105 1.00 82.44 276 TRP A N 1
ATOM 2149 C CA . TRP A 1 276 ? 16.299 0.192 -18.574 1.00 82.44 276 TRP A CA 1
ATOM 2150 C C . TRP A 1 276 ? 17.817 0.324 -18.706 1.00 82.44 276 TRP A C 1
ATOM 2152 O O . TRP A 1 276 ? 18.328 0.693 -19.766 1.00 82.44 276 TRP A O 1
ATOM 2162 N N . ASP A 1 277 ? 18.536 -0.025 -17.641 1.00 80.94 277 ASP A N 1
ATOM 2163 C CA . ASP A 1 277 ? 19.994 -0.121 -17.625 1.00 80.94 277 ASP A CA 1
ATOM 2164 C C . ASP A 1 277 ? 20.404 -1.402 -16.896 1.00 80.94 277 ASP A C 1
ATOM 2166 O O . ASP A 1 277 ? 20.148 -1.572 -15.703 1.00 80.94 277 ASP A O 1
ATOM 2170 N N . LYS A 1 278 ? 21.109 -2.286 -17.608 1.00 74.75 278 LYS A N 1
ATOM 2171 C CA . LYS A 1 278 ? 21.539 -3.603 -17.120 1.00 74.75 278 LYS A CA 1
ATOM 2172 C C . LYS A 1 278 ? 22.286 -3.542 -15.783 1.00 74.75 278 LYS A C 1
ATOM 2174 O O . LYS A 1 278 ? 22.265 -4.516 -15.032 1.00 74.75 278 LYS A O 1
ATOM 2179 N N . LYS A 1 279 ? 22.984 -2.439 -15.487 1.00 73.50 279 LYS A N 1
ATOM 2180 C CA . LYS A 1 279 ? 23.805 -2.275 -14.278 1.00 73.50 279 LYS A CA 1
ATOM 2181 C C . LYS A 1 279 ? 23.025 -1.744 -13.074 1.00 73.50 279 LYS A C 1
ATOM 2183 O O . LYS A 1 279 ? 23.561 -1.793 -11.968 1.00 73.50 279 LYS A O 1
ATOM 2188 N N . ILE A 1 280 ? 21.809 -1.225 -13.256 1.00 64.12 280 ILE A N 1
ATOM 2189 C CA . ILE A 1 280 ? 21.069 -0.515 -12.206 1.00 64.12 280 ILE A CA 1
ATOM 2190 C C . ILE A 1 280 ? 19.794 -1.288 -11.855 1.00 64.12 280 ILE A C 1
ATOM 2192 O O . ILE A 1 280 ? 18.743 -1.109 -12.458 1.00 64.12 280 ILE A O 1
ATOM 2196 N N . THR A 1 281 ? 19.859 -2.113 -10.808 1.00 59.66 281 THR A N 1
ATOM 2197 C CA . THR A 1 281 ? 18.764 -3.012 -10.393 1.00 59.66 281 THR A CA 1
ATOM 2198 C C . THR A 1 281 ? 17.431 -2.302 -10.113 1.00 59.66 281 THR A C 1
ATOM 2200 O O . THR A 1 281 ? 16.373 -2.862 -10.385 1.00 59.66 281 THR A O 1
ATOM 2203 N N . MET A 1 282 ? 17.447 -1.061 -9.609 1.00 55.56 282 MET A N 1
ATOM 2204 C CA . MET A 1 282 ? 16.223 -0.276 -9.352 1.00 55.56 282 MET A CA 1
ATOM 2205 C C . MET A 1 282 ? 15.557 0.253 -10.631 1.00 55.56 282 MET A C 1
ATOM 2207 O O . MET A 1 282 ? 14.350 0.478 -10.640 1.00 55.56 282 MET A O 1
ATOM 2211 N N . LEU A 1 283 ? 16.329 0.392 -11.713 1.00 55.97 283 LEU A N 1
ATOM 2212 C CA . LEU A 1 283 ? 15.830 0.655 -13.061 1.00 55.97 283 LEU A CA 1
ATOM 2213 C C . LEU A 1 283 ? 15.501 -0.646 -13.799 1.00 55.97 283 LEU A C 1
ATOM 2215 O O . LEU A 1 283 ? 15.184 -0.592 -14.976 1.00 55.97 283 LEU A O 1
ATOM 2219 N N . ASN A 1 284 ? 15.555 -1.815 -13.152 1.00 55.47 284 ASN A N 1
ATOM 2220 C CA . ASN A 1 284 ? 15.156 -3.085 -13.769 1.00 55.47 284 ASN A CA 1
ATOM 2221 C C . ASN A 1 284 ? 13.699 -3.462 -13.460 1.00 55.47 284 ASN A C 1
ATOM 2223 O O . ASN A 1 284 ? 13.246 -4.523 -13.886 1.00 55.47 284 ASN A O 1
ATOM 2227 N N . GLN A 1 285 ? 12.970 -2.612 -12.729 1.00 61.50 285 GLN A N 1
ATOM 2228 C CA . GLN A 1 285 ? 11.637 -2.909 -12.216 1.00 61.50 285 GLN A CA 1
ATOM 2229 C C . GLN A 1 285 ? 10.696 -1.718 -12.403 1.00 61.50 285 GLN A C 1
ATOM 2231 O O . GLN A 1 285 ? 10.983 -0.613 -11.936 1.00 61.50 285 GLN A O 1
ATOM 2236 N N . CYS A 1 286 ? 9.557 -1.958 -13.048 1.00 63.16 286 CYS A N 1
ATOM 2237 C CA . CYS A 1 286 ? 8.528 -0.951 -13.285 1.00 63.16 286 CYS A CA 1
ATOM 2238 C C . CYS A 1 286 ? 7.165 -1.438 -12.770 1.00 63.16 286 CYS A C 1
ATOM 2240 O O . CYS A 1 286 ? 6.826 -2.618 -12.916 1.00 63.16 286 CYS A O 1
ATOM 2242 N N . MET A 1 287 ? 6.418 -0.542 -12.118 1.00 67.94 287 MET A N 1
ATOM 2243 C CA . MET A 1 287 ? 5.204 -0.863 -11.363 1.00 67.94 287 MET A CA 1
ATOM 2244 C C . MET A 1 287 ? 3.972 -0.204 -11.988 1.00 67.94 287 MET A C 1
ATOM 2246 O O . MET A 1 287 ? 4.012 0.976 -12.326 1.00 67.94 287 MET A O 1
ATOM 2250 N N . PHE A 1 288 ? 2.865 -0.943 -12.092 1.00 65.69 288 PHE A N 1
ATOM 2251 C CA . PHE A 1 288 ? 1.639 -0.514 -12.784 1.00 65.69 288 PHE A CA 1
ATOM 2252 C C . PHE A 1 288 ? 0.380 -1.009 -12.067 1.00 65.69 288 PHE A C 1
ATOM 2254 O O . PHE A 1 288 ? 0.451 -1.916 -11.246 1.00 65.69 288 PHE A O 1
ATOM 2261 N N . SER A 1 289 ? -0.799 -0.473 -12.390 1.00 52.69 289 SER A N 1
ATOM 2262 C CA . SER A 1 289 ? -2.063 -1.021 -11.864 1.00 52.69 289 SER A CA 1
ATOM 2263 C C . SER A 1 289 ? -2.304 -2.474 -12.315 1.00 52.69 289 SER A C 1
ATOM 2265 O O . SER A 1 289 ? -1.943 -2.853 -13.432 1.00 52.69 289 SER A O 1
ATOM 2267 N N . HIS A 1 290 ? -2.959 -3.284 -11.473 1.00 52.12 290 HIS A N 1
ATOM 2268 C CA . HIS A 1 290 ? -3.235 -4.699 -11.768 1.00 52.12 290 HIS A CA 1
ATOM 2269 C C . HIS A 1 290 ? -4.088 -4.909 -13.037 1.00 52.12 290 HIS A C 1
ATOM 2271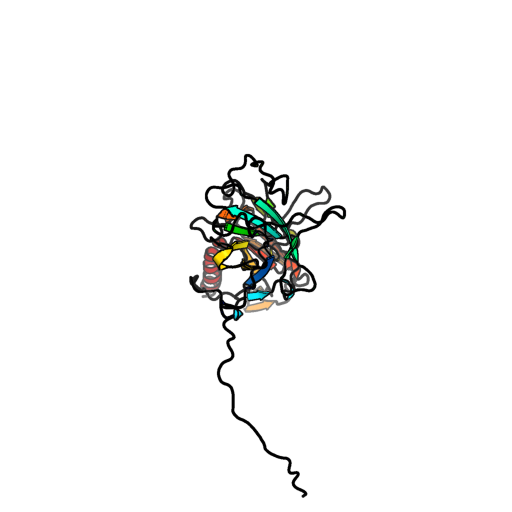 O O . HIS A 1 290 ? -3.861 -5.855 -13.788 1.00 52.12 290 HIS A O 1
ATOM 2277 N N . PHE A 1 291 ? -4.993 -3.969 -13.340 1.00 44.34 291 PHE A N 1
ATOM 2278 C CA . PHE A 1 291 ? -5.813 -3.957 -14.562 1.00 44.34 291 PHE A CA 1
ATOM 2279 C C . PHE A 1 291 ? -4.992 -3.893 -15.862 1.00 44.34 291 PHE A C 1
ATOM 2281 O O . PHE A 1 291 ? -5.486 -4.238 -16.931 1.00 44.34 291 PHE A O 1
ATOM 2288 N N . SER A 1 292 ? -3.719 -3.496 -15.792 1.00 44.97 292 SER A N 1
ATOM 2289 C CA . SER A 1 292 ? -2.850 -3.383 -16.964 1.00 44.97 292 SER A CA 1
ATOM 2290 C C . SER A 1 292 ? -2.240 -4.715 -17.429 1.00 44.97 292 SER A C 1
ATOM 2292 O O . SER A 1 292 ? -1.570 -4.755 -18.466 1.00 44.97 292 SER A O 1
ATOM 2294 N N . LEU A 1 293 ? -2.437 -5.812 -16.687 1.00 41.75 293 LEU A N 1
ATOM 2295 C CA . LEU A 1 293 ? -1.814 -7.102 -16.996 1.00 41.75 293 LEU A CA 1
ATOM 2296 C C . LEU A 1 293 ? -2.498 -7.845 -18.157 1.00 41.75 293 LEU A C 1
ATOM 2298 O O . LEU A 1 293 ? -1.822 -8.538 -18.918 1.00 41.75 293 LEU A O 1
ATOM 2302 N N . GLU A 1 294 ? -3.807 -7.651 -18.358 1.00 39.69 294 GLU A N 1
ATOM 2303 C CA . GLU A 1 294 ? -4.530 -8.234 -19.500 1.00 39.69 294 GLU A CA 1
ATOM 2304 C C . GLU A 1 294 ? -3.994 -7.706 -20.841 1.00 39.69 294 GLU A C 1
ATOM 2306 O O . GLU A 1 294 ? -3.898 -8.457 -21.810 1.00 39.69 294 GLU A O 1
ATOM 2311 N N . MET A 1 295 ? -3.512 -6.457 -20.882 1.00 39.34 295 MET A N 1
ATOM 2312 C CA . MET A 1 295 ? -2.822 -5.903 -22.053 1.00 39.34 295 MET A CA 1
ATOM 2313 C C . MET A 1 295 ? -1.434 -6.520 -22.295 1.00 39.34 295 MET A C 1
ATOM 2315 O O . MET A 1 295 ? -1.014 -6.656 -23.445 1.00 39.34 295 MET A O 1
ATOM 2319 N N . MET A 1 296 ? -0.725 -6.939 -21.243 1.00 42.09 296 MET A N 1
ATOM 2320 C CA . MET A 1 296 ? 0.584 -7.597 -21.364 1.00 42.09 296 MET A CA 1
ATOM 2321 C C . MET A 1 296 ? 0.476 -9.040 -21.873 1.00 42.09 296 MET A C 1
ATOM 2323 O O . MET A 1 296 ? 1.350 -9.490 -22.615 1.00 42.09 296 MET A O 1
ATOM 2327 N N . ALA A 1 297 ? -0.616 -9.750 -21.568 1.00 41.34 297 ALA A N 1
ATOM 2328 C CA . ALA A 1 297 ? -0.899 -11.055 -22.173 1.00 41.34 297 ALA A CA 1
ATOM 2329 C C . ALA A 1 297 ? -1.061 -10.955 -23.704 1.00 41.34 297 ALA A C 1
ATOM 2331 O O . ALA A 1 297 ? -0.678 -11.872 -24.438 1.00 41.34 297 ALA A O 1
ATOM 2332 N N . VAL A 1 298 ? -1.558 -9.814 -24.198 1.00 38.38 298 VAL A N 1
ATOM 2333 C CA . VAL A 1 298 ? -1.600 -9.506 -25.633 1.00 38.38 298 VAL A CA 1
ATOM 2334 C C . VAL A 1 298 ? -0.202 -9.171 -26.164 1.00 38.38 298 VAL A C 1
ATOM 2336 O O . VAL A 1 298 ? 0.135 -9.621 -27.254 1.00 38.38 298 VAL A O 1
ATOM 2339 N N . LEU A 1 299 ? 0.654 -8.476 -25.403 1.00 38.88 299 LEU A N 1
ATOM 2340 C CA . LEU A 1 299 ? 2.041 -8.195 -25.808 1.00 38.88 299 LEU A CA 1
ATOM 2341 C C . LEU A 1 299 ? 2.885 -9.478 -25.937 1.00 38.88 299 LEU A C 1
ATOM 2343 O O . LEU A 1 299 ? 3.609 -9.639 -26.915 1.00 38.88 299 LEU A O 1
ATOM 2347 N N . TYR A 1 300 ? 2.736 -10.429 -25.008 1.00 37.56 300 TYR A N 1
ATOM 2348 C CA . TYR A 1 300 ? 3.407 -11.734 -25.077 1.00 37.56 300 TYR A CA 1
ATOM 2349 C C . TYR A 1 300 ? 2.925 -12.570 -26.278 1.00 37.56 300 TYR A C 1
ATOM 2351 O O . TYR A 1 300 ? 3.726 -13.254 -26.915 1.00 37.56 300 TYR A O 1
ATOM 2359 N N . ARG A 1 301 ? 1.633 -12.482 -26.642 1.00 31.86 301 ARG A N 1
ATOM 2360 C CA . ARG A 1 301 ? 1.110 -13.081 -27.885 1.00 31.86 301 ARG A CA 1
ATOM 2361 C C . ARG A 1 301 ? 1.617 -12.370 -29.135 1.00 31.86 301 ARG A C 1
ATOM 2363 O O . ARG A 1 301 ? 2.054 -13.048 -30.051 1.00 31.86 301 ARG A O 1
ATOM 2370 N N . MET A 1 302 ? 1.641 -11.038 -29.155 1.00 31.94 302 MET A N 1
ATOM 2371 C CA . MET A 1 302 ? 2.135 -10.272 -30.303 1.00 31.94 302 MET A CA 1
ATOM 2372 C C . MET A 1 302 ? 3.620 -10.534 -30.578 1.00 31.94 302 MET A C 1
ATOM 2374 O O . MET A 1 302 ? 3.982 -10.718 -31.733 1.00 31.94 302 MET A O 1
ATOM 2378 N N . ILE A 1 303 ? 4.463 -10.646 -29.542 1.00 40.12 303 ILE A N 1
ATOM 2379 C CA . ILE A 1 303 ? 5.882 -11.011 -29.705 1.00 40.12 303 ILE A CA 1
ATOM 2380 C C . ILE A 1 303 ? 6.017 -12.437 -30.261 1.00 40.12 303 ILE A C 1
ATOM 2382 O O . ILE A 1 303 ? 6.826 -12.672 -31.157 1.00 40.12 303 ILE A O 1
ATOM 2386 N N . LYS A 1 304 ? 5.197 -13.382 -29.786 1.00 29.66 304 LYS A N 1
ATOM 2387 C CA . LYS A 1 304 ? 5.216 -14.774 -30.255 1.00 29.66 304 LYS A CA 1
ATOM 2388 C C . LYS A 1 304 ? 4.704 -14.930 -31.694 1.00 29.66 304 LYS A C 1
ATOM 2390 O O . LYS A 1 304 ? 5.276 -15.712 -32.445 1.00 29.66 304 LYS A O 1
ATOM 2395 N N . ASP A 1 305 ? 3.683 -14.170 -32.078 1.00 30.73 305 ASP A N 1
ATOM 2396 C CA . ASP A 1 305 ? 3.067 -14.230 -33.409 1.00 30.73 305 ASP A CA 1
ATOM 2397 C C . ASP A 1 305 ? 3.851 -13.419 -34.460 1.00 30.73 305 ASP A C 1
ATOM 2399 O O . ASP A 1 305 ? 3.714 -13.672 -35.651 1.00 30.73 305 ASP A O 1
ATOM 2403 N N . SER A 1 306 ? 4.722 -12.490 -34.046 1.00 30.16 306 SER A N 1
ATOM 2404 C CA . SER A 1 306 ? 5.673 -11.798 -34.937 1.00 30.16 306 SER A CA 1
ATOM 2405 C C . SER A 1 306 ? 6.967 -12.582 -35.228 1.00 30.16 306 SER A C 1
ATOM 2407 O O . SER A 1 306 ? 7.810 -12.111 -35.989 1.00 30.16 306 SER A O 1
ATOM 2409 N N . LEU A 1 307 ? 7.128 -13.765 -34.622 1.00 31.30 307 LEU A N 1
ATOM 2410 C CA . LEU A 1 307 ? 8.270 -14.679 -34.784 1.00 31.30 307 LEU A CA 1
ATOM 2411 C C . LEU A 1 307 ? 7.894 -15.994 -35.506 1.00 31.30 307 LEU A C 1
ATOM 2413 O O . LEU A 1 307 ? 8.649 -16.966 -35.432 1.00 31.30 307 LEU A O 1
ATOM 2417 N N . LEU A 1 308 ? 6.751 -16.028 -36.205 1.00 31.38 308 LEU A N 1
ATOM 2418 C CA . LEU A 1 308 ? 6.310 -17.130 -37.074 1.00 31.38 308 LEU A CA 1
ATOM 2419 C C . LEU A 1 308 ? 6.099 -16.665 -38.519 1.00 31.38 308 LEU A C 1
ATOM 2421 O O . LEU A 1 308 ? 5.446 -15.618 -38.715 1.00 31.38 308 LEU A O 1
#

Radius of gyration: 24.86 Å; chains: 1; bounding box: 60×76×76 Å